Protein AF-A0A915UB95-F1 (afdb_monomer_lite)

Secondary structure (DSSP, 8-state):
-HHHHHHHHHHHHHHH--SHHHHHHHHHHHHHHHHHHHHHHHHTTSS-HHHHHHHHHHHHHHHHHHHHHHHHHHHTTSS-------HHHHHHHHHHHHHHHHHHH------SS-HHHHHHHHHTT-EEPPPS-HHHHHHHHHHGGG-TTPPPPP-EETTEE-SEEEEEEEEETTEEEEEEEEEEEEEEEETTEEEEEEEEEEEEEEETTTEEEEPSBSSHHHHHHHHHHHHHSTT-----EE-S--EEEE-TTS-EEEE--EE--SSPPP-----

Radius of gyration: 26.26 Å; chains: 1; bounding box: 62×47×71 Å

Structure (mmCIF, N/CA/C/O backbone):
data_AF-A0A915UB95-F1
#
_entry.id   AF-A0A915UB95-F1
#
loop_
_atom_site.group_PDB
_atom_site.id
_atom_site.type_symbol
_atom_site.label_atom_id
_atom_site.label_alt_id
_atom_site.label_comp_id
_atom_site.label_asym_id
_atom_site.label_entity_id
_atom_site.label_seq_id
_atom_site.pdbx_PDB_ins_code
_atom_site.Cartn_x
_atom_site.Cartn_y
_atom_site.Cartn_z
_atom_site.occupancy
_atom_site.B_iso_or_equiv
_atom_site.auth_seq_id
_atom_site.auth_comp_id
_atom_site.auth_asym_id
_atom_site.auth_atom_id
_atom_site.pdbx_PDB_model_num
ATOM 1 N N . MET A 1 1 ? 16.340 -9.183 -11.551 1.00 72.94 1 MET A N 1
ATOM 2 C CA . MET A 1 1 ? 15.542 -9.244 -12.802 1.00 72.94 1 MET A CA 1
ATOM 3 C C . MET A 1 1 ? 15.216 -7.874 -13.390 1.00 72.94 1 MET A C 1
ATOM 5 O O . MET A 1 1 ? 15.496 -7.683 -14.564 1.00 72.94 1 MET A O 1
ATOM 9 N N . ALA A 1 2 ? 14.703 -6.908 -12.611 1.00 81.19 2 ALA A N 1
ATOM 10 C CA . ALA A 1 2 ? 14.401 -5.559 -13.118 1.00 81.19 2 ALA A CA 1
ATOM 11 C C . ALA A 1 2 ? 15.599 -4.882 -13.822 1.00 81.19 2 ALA A C 1
ATOM 13 O O . ALA A 1 2 ? 15.440 -4.374 -14.925 1.00 81.19 2 ALA A O 1
ATOM 14 N N . VAL A 1 3 ? 16.803 -4.958 -13.238 1.00 88.00 3 VAL A N 1
ATOM 15 C CA . VAL A 1 3 ? 18.040 -4.408 -13.833 1.00 88.00 3 VAL A CA 1
ATOM 16 C C . VAL A 1 3 ? 18.338 -4.989 -15.216 1.00 88.00 3 VAL A C 1
ATOM 18 O O . VAL A 1 3 ? 18.614 -4.237 -16.140 1.00 88.00 3 VAL A O 1
ATOM 21 N N . ALA A 1 4 ? 18.250 -6.311 -15.377 1.00 85.81 4 ALA A N 1
ATOM 22 C CA . ALA A 1 4 ? 18.576 -6.965 -16.642 1.00 85.81 4 ALA A CA 1
ATOM 23 C C . ALA A 1 4 ? 17.571 -6.592 -17.743 1.00 85.81 4 ALA A C 1
ATOM 25 O O . ALA A 1 4 ? 17.971 -6.177 -18.825 1.00 85.81 4 ALA A O 1
ATOM 26 N N . PHE A 1 5 ? 16.267 -6.678 -17.456 1.00 84.31 5 PHE A N 1
ATOM 27 C CA . PHE A 1 5 ? 15.226 -6.408 -18.450 1.00 84.31 5 PHE A CA 1
ATOM 28 C C . PHE A 1 5 ? 15.126 -4.920 -18.811 1.00 84.31 5 PHE A C 1
ATOM 30 O O . PHE A 1 5 ? 15.266 -4.551 -19.977 1.00 84.31 5 PHE A O 1
ATOM 37 N N . TYR A 1 6 ? 14.922 -4.050 -17.816 1.00 84.88 6 TYR A N 1
ATOM 38 C CA . TYR A 1 6 ? 14.759 -2.615 -18.062 1.00 84.88 6 TYR A CA 1
ATOM 39 C C . TYR A 1 6 ? 16.075 -1.949 -18.468 1.00 84.88 6 TYR A C 1
ATOM 41 O O . TYR A 1 6 ? 16.055 -1.022 -19.274 1.00 84.88 6 TYR A O 1
ATOM 49 N N . GLY A 1 7 ? 17.214 -2.443 -17.973 1.00 87.88 7 GLY A N 1
ATOM 50 C CA . GLY A 1 7 ? 18.531 -1.984 -18.408 1.00 87.88 7 GLY A CA 1
ATOM 51 C C . GLY A 1 7 ? 18.808 -2.336 -19.867 1.00 87.88 7 GLY A C 1
ATOM 52 O O . GLY A 1 7 ? 19.274 -1.482 -20.617 1.00 87.88 7 GLY A O 1
ATOM 53 N N . PHE A 1 8 ? 18.458 -3.550 -20.310 1.00 87.25 8 PHE A N 1
ATOM 54 C CA . PHE A 1 8 ? 18.651 -3.951 -21.705 1.00 87.25 8 PHE A CA 1
ATOM 55 C C . PHE A 1 8 ? 17.695 -3.203 -22.641 1.00 87.25 8 PHE A C 1
ATOM 57 O O . PHE A 1 8 ? 18.102 -2.720 -23.695 1.00 87.25 8 PHE A O 1
ATOM 64 N N . LEU A 1 9 ? 16.440 -3.007 -22.224 1.00 84.81 9 LEU A N 1
ATOM 65 C CA . LEU A 1 9 ? 15.490 -2.165 -22.951 1.00 84.81 9 LEU A CA 1
ATOM 66 C C . LEU A 1 9 ? 15.988 -0.714 -23.058 1.00 84.81 9 LEU A C 1
ATOM 68 O O . LEU A 1 9 ? 15.945 -0.120 -24.136 1.00 84.81 9 LEU A O 1
ATOM 72 N N . GLY A 1 10 ? 16.514 -0.161 -21.962 1.00 85.38 10 GLY A N 1
ATOM 73 C CA . GLY A 1 10 ? 17.144 1.157 -21.939 1.00 85.38 10 GLY A CA 1
ATOM 74 C C . GLY A 1 10 ? 18.331 1.253 -22.894 1.00 85.38 10 GLY A C 1
ATOM 75 O O . GLY A 1 10 ? 18.407 2.202 -23.672 1.00 85.38 10 GLY A O 1
ATOM 76 N N . TYR A 1 11 ? 19.204 0.242 -22.913 1.00 87.00 11 TYR A N 1
ATOM 77 C CA . TYR A 1 11 ? 20.323 0.143 -23.853 1.00 87.00 11 TYR A CA 1
ATOM 78 C C . TYR A 1 11 ? 19.859 0.217 -25.316 1.00 87.00 11 TYR A C 1
ATOM 80 O O . TYR A 1 11 ? 20.391 1.021 -26.086 1.00 87.00 11 TYR A O 1
ATOM 88 N N . LEU A 1 12 ? 18.829 -0.549 -25.695 1.00 84.44 12 LEU A N 1
ATOM 89 C CA . LEU A 1 12 ? 18.287 -0.536 -27.060 1.00 84.44 12 LEU A CA 1
ATOM 90 C C . LEU A 1 12 ? 17.743 0.847 -27.447 1.00 84.44 12 LEU A C 1
ATOM 92 O O . LEU A 1 12 ? 18.039 1.360 -28.530 1.00 84.44 12 LEU A O 1
ATOM 96 N N . LEU A 1 13 ? 16.989 1.483 -26.547 1.00 81.25 13 LEU A N 1
ATOM 97 C CA . LEU A 1 13 ? 16.431 2.817 -26.774 1.00 81.25 13 LEU A CA 1
ATOM 98 C C . LEU A 1 13 ? 17.532 3.877 -26.909 1.00 81.25 13 LEU A C 1
ATOM 100 O O . LEU A 1 13 ? 17.503 4.677 -27.846 1.00 81.25 13 LEU A O 1
ATOM 104 N N . ILE A 1 14 ? 18.537 3.856 -26.029 1.00 82.62 14 ILE A N 1
ATOM 105 C CA . ILE A 1 14 ? 19.687 4.771 -26.068 1.00 82.62 14 ILE A CA 1
ATOM 106 C C . ILE A 1 14 ? 20.469 4.602 -27.375 1.00 82.62 14 ILE A C 1
ATOM 108 O O . ILE A 1 14 ? 20.853 5.599 -27.993 1.00 82.62 14 ILE A O 1
ATOM 112 N N . ARG A 1 15 ? 20.666 3.360 -27.835 1.00 80.38 15 ARG A N 1
ATOM 113 C CA . ARG A 1 15 ? 21.384 3.069 -29.082 1.00 80.38 15 ARG A CA 1
ATOM 114 C C . ARG A 1 15 ? 20.619 3.521 -30.327 1.00 80.38 15 ARG A C 1
ATOM 116 O O . ARG A 1 15 ? 21.241 3.949 -31.295 1.00 80.38 15 ARG A O 1
ATOM 123 N N . SER A 1 16 ? 19.286 3.516 -30.279 1.00 76.00 16 SER A N 1
ATOM 124 C CA . SER A 1 16 ? 18.431 4.051 -31.350 1.00 76.00 16 SER A CA 1
ATOM 125 C C . SER A 1 16 ? 18.395 5.589 -31.408 1.00 76.00 16 SER A C 1
ATOM 127 O O . SER A 1 16 ? 18.060 6.175 -32.440 1.00 76.00 16 SER A O 1
ATOM 129 N N . ALA A 1 17 ? 18.760 6.273 -30.319 1.00 76.94 17 ALA A N 1
ATOM 130 C CA . ALA A 1 17 ? 18.708 7.726 -30.240 1.00 76.94 17 ALA A CA 1
ATOM 131 C C . ALA A 1 17 ? 19.937 8.379 -30.898 1.00 76.94 17 ALA A C 1
ATOM 133 O O . ALA A 1 17 ? 21.088 8.119 -30.532 1.00 76.94 17 ALA A O 1
ATOM 134 N N . LYS A 1 18 ? 19.690 9.298 -31.842 1.00 73.19 18 LYS A N 1
ATOM 135 C CA . LYS A 1 18 ? 20.742 10.094 -32.502 1.00 73.19 18 LYS A CA 1
ATOM 136 C C . LYS A 1 18 ? 21.251 11.260 -31.645 1.00 73.19 18 LYS A C 1
ATOM 138 O O . LYS A 1 18 ? 22.418 11.614 -31.737 1.00 73.19 18 LYS A O 1
ATOM 143 N N . GLN A 1 19 ? 20.392 11.862 -30.818 1.00 75.38 19 GLN A N 1
ATOM 144 C CA . GLN A 1 19 ? 20.728 13.055 -30.030 1.00 75.38 19 GLN A CA 1
ATOM 145 C C . GLN A 1 19 ? 21.219 12.698 -28.623 1.00 75.38 19 GLN A C 1
ATOM 147 O O . GLN A 1 19 ? 20.563 11.940 -27.909 1.00 75.38 19 GLN A O 1
ATOM 152 N N . TRP A 1 20 ? 22.315 13.325 -28.181 1.00 71.69 20 TRP A N 1
ATOM 153 C CA . TRP A 1 20 ? 22.893 13.114 -26.846 1.00 71.69 20 TRP A CA 1
ATOM 154 C C . TRP A 1 20 ? 21.913 13.418 -25.704 1.00 71.69 20 TRP A C 1
ATOM 156 O O . TRP A 1 20 ? 21.787 12.627 -24.776 1.00 71.69 20 TRP A O 1
ATOM 166 N N . LYS A 1 21 ? 21.139 14.509 -25.804 1.00 69.75 21 LYS A N 1
ATOM 167 C CA . LYS A 1 21 ? 20.122 14.868 -24.796 1.00 69.75 21 LYS A CA 1
ATOM 168 C C . LYS A 1 21 ? 19.078 13.760 -24.601 1.00 69.75 21 LYS A C 1
ATOM 170 O O . LYS A 1 21 ? 18.708 13.454 -23.474 1.00 69.75 21 LYS A O 1
ATOM 175 N N . ILE A 1 22 ? 18.647 13.119 -25.690 1.00 72.44 22 ILE A N 1
ATOM 176 C CA . ILE A 1 22 ? 17.690 12.005 -25.638 1.00 72.44 22 ILE A CA 1
ATOM 177 C C . ILE A 1 22 ? 18.336 10.779 -24.981 1.00 72.44 22 ILE A C 1
ATOM 179 O O . ILE A 1 22 ? 17.694 10.129 -24.164 1.00 72.44 22 ILE A O 1
ATOM 183 N N . ARG A 1 23 ? 19.613 10.493 -25.269 1.00 74.12 23 ARG A N 1
ATOM 184 C CA . ARG A 1 23 ? 20.353 9.394 -24.623 1.00 74.12 23 ARG A CA 1
ATOM 185 C C . ARG A 1 23 ? 20.440 9.571 -23.110 1.00 74.12 23 ARG A C 1
ATOM 187 O O . ARG A 1 23 ? 20.142 8.636 -22.376 1.00 74.12 23 ARG A O 1
ATOM 194 N N . VAL A 1 24 ? 20.794 10.773 -22.658 1.00 76.81 24 VAL A N 1
ATOM 195 C CA . VAL A 1 24 ? 20.876 11.098 -21.227 1.00 76.81 24 VAL A CA 1
ATOM 196 C C . VAL A 1 24 ? 19.498 10.991 -20.567 1.00 76.81 24 VAL A C 1
ATOM 198 O O . VAL A 1 24 ? 19.370 10.343 -19.531 1.00 76.81 24 VAL A O 1
ATOM 201 N N . ASN A 1 25 ? 18.444 11.529 -21.190 1.00 74.81 25 ASN A N 1
ATOM 202 C CA . ASN A 1 25 ? 17.087 11.411 -20.649 1.00 74.81 25 ASN A CA 1
ATOM 203 C C . ASN A 1 25 ? 16.618 9.951 -20.558 1.00 74.81 25 ASN A C 1
ATOM 205 O O . ASN A 1 25 ? 16.040 9.565 -19.548 1.00 74.81 25 ASN A O 1
ATOM 209 N N . LEU A 1 26 ? 16.889 9.125 -21.573 1.00 76.00 26 LEU A N 1
ATOM 210 C CA . LEU A 1 26 ? 16.541 7.699 -21.573 1.00 76.00 26 LEU A CA 1
ATOM 211 C C . LEU A 1 26 ? 17.320 6.901 -20.517 1.00 76.00 26 LEU A C 1
ATOM 213 O O . LEU A 1 26 ? 16.768 5.975 -19.921 1.00 76.00 26 LEU A O 1
ATOM 217 N N . PHE A 1 27 ? 18.574 7.272 -20.250 1.00 82.25 27 PHE A N 1
ATOM 218 C CA . PHE A 1 27 ? 19.357 6.691 -19.161 1.00 82.25 27 PHE A CA 1
ATOM 219 C C . PHE A 1 27 ? 18.707 6.959 -17.800 1.00 82.25 27 PHE A C 1
ATOM 221 O O . PHE A 1 27 ? 18.443 6.025 -17.047 1.00 82.25 27 PHE A O 1
ATOM 228 N N . PHE A 1 28 ? 18.362 8.213 -17.494 1.00 81.38 28 PHE A N 1
ATOM 229 C CA . PHE A 1 28 ? 17.688 8.525 -16.230 1.00 81.38 28 PHE A CA 1
ATOM 230 C C . PHE A 1 28 ? 16.289 7.905 -16.148 1.00 81.38 28 PHE A C 1
ATOM 232 O O . PHE A 1 28 ? 15.923 7.364 -15.106 1.00 81.38 28 PHE A O 1
ATOM 239 N N . LEU A 1 29 ? 15.539 7.901 -17.255 1.00 81.81 29 LEU A N 1
ATOM 240 C CA . LEU A 1 29 ? 14.205 7.303 -17.334 1.00 81.81 29 LEU A CA 1
ATOM 241 C C . LEU A 1 29 ? 14.210 5.791 -17.065 1.00 81.81 29 LEU A C 1
ATOM 243 O O . LEU A 1 29 ? 13.202 5.256 -16.624 1.00 81.81 29 LEU A O 1
ATOM 247 N N . THR A 1 30 ? 15.323 5.099 -17.312 1.00 81.56 30 THR A N 1
ATOM 248 C CA . THR A 1 30 ? 15.457 3.655 -17.064 1.00 81.56 30 THR A CA 1
ATOM 249 C C . THR A 1 30 ? 16.088 3.365 -15.701 1.00 81.56 30 THR A C 1
ATOM 251 O O . THR A 1 30 ? 15.581 2.518 -14.967 1.00 81.56 30 THR A O 1
ATOM 254 N N . CYS A 1 31 ? 17.121 4.107 -15.296 1.00 85.69 31 CYS A N 1
ATOM 255 C CA . CYS A 1 31 ? 17.794 3.918 -14.007 1.00 85.69 31 CYS A CA 1
ATOM 256 C C . CYS A 1 31 ? 16.919 4.281 -12.797 1.00 85.69 31 CYS A C 1
ATOM 258 O O . CYS A 1 31 ? 16.918 3.548 -11.808 1.00 85.69 31 CYS A O 1
ATOM 260 N N . ILE A 1 32 ? 16.159 5.381 -12.861 1.00 84.12 32 ILE A N 1
ATOM 261 C CA . ILE A 1 32 ? 15.349 5.854 -11.726 1.00 84.12 32 ILE A CA 1
ATOM 262 C C . ILE A 1 32 ? 14.276 4.819 -11.330 1.00 84.12 32 ILE A C 1
ATOM 264 O O . ILE A 1 32 ? 14.238 4.440 -10.156 1.00 84.12 32 ILE A O 1
ATOM 268 N N . PRO A 1 33 ? 13.454 4.276 -12.254 1.00 82.81 33 PRO A N 1
ATOM 269 C CA . PRO A 1 33 ? 12.494 3.226 -11.917 1.00 82.81 33 PRO A CA 1
ATOM 270 C C . PRO A 1 33 ? 13.146 1.945 -11.396 1.00 82.81 33 PRO A C 1
ATOM 272 O O . PRO A 1 33 ? 12.624 1.345 -10.464 1.00 82.81 33 PRO A O 1
ATOM 275 N N . ILE A 1 34 ? 14.293 1.528 -11.949 1.00 88.50 34 ILE A N 1
ATOM 276 C CA . ILE A 1 34 ? 15.020 0.339 -11.475 1.00 88.50 34 ILE A CA 1
ATOM 277 C C . ILE A 1 34 ? 15.411 0.502 -10.000 1.00 88.50 34 ILE A C 1
ATOM 279 O O . ILE A 1 34 ? 15.177 -0.412 -9.206 1.00 88.50 34 ILE A O 1
ATOM 283 N N . LEU A 1 35 ? 15.946 1.672 -9.634 1.00 87.44 35 LEU A N 1
ATOM 284 C CA . LEU A 1 35 ? 16.306 2.001 -8.254 1.00 87.44 35 LEU A CA 1
ATOM 285 C C . LEU A 1 35 ? 15.079 2.042 -7.337 1.00 87.44 35 LEU A C 1
ATOM 287 O O . LEU A 1 35 ? 15.098 1.452 -6.257 1.00 87.44 35 LEU A O 1
ATOM 291 N N . LEU A 1 36 ? 13.999 2.689 -7.782 1.00 85.75 36 LEU A N 1
ATOM 292 C CA . LEU A 1 36 ? 12.735 2.773 -7.044 1.00 85.75 36 LEU A CA 1
ATOM 293 C C . LEU A 1 36 ? 12.110 1.391 -6.808 1.00 85.75 36 LEU A C 1
ATOM 295 O O . LEU A 1 36 ? 11.607 1.133 -5.717 1.00 85.75 36 LEU A O 1
ATOM 299 N N . ILE A 1 37 ? 12.174 0.483 -7.787 1.00 86.50 37 ILE A N 1
ATOM 300 C CA . ILE A 1 37 ? 11.649 -0.884 -7.661 1.00 86.50 37 ILE A CA 1
ATOM 301 C C . ILE A 1 37 ? 12.405 -1.661 -6.578 1.00 86.50 37 ILE A C 1
ATOM 303 O O . ILE A 1 37 ? 11.769 -2.350 -5.781 1.00 86.50 37 ILE A O 1
ATOM 307 N N . GLY A 1 38 ? 13.738 -1.573 -6.515 1.00 81.56 38 GLY A N 1
ATOM 308 C CA . GLY A 1 38 ? 14.483 -2.256 -5.453 1.00 81.56 38 GLY A CA 1
ATOM 309 C C . GLY A 1 38 ? 14.338 -1.578 -4.091 1.00 81.56 38 GLY A C 1
ATOM 310 O O . GLY A 1 38 ? 14.175 -2.276 -3.094 1.00 81.56 38 GLY A O 1
ATOM 311 N N . LEU A 1 39 ? 14.279 -0.242 -4.032 1.00 81.94 39 LEU A N 1
ATOM 312 C CA . LEU A 1 39 ? 13.984 0.483 -2.788 1.00 81.94 39 LEU A CA 1
ATOM 313 C C . LEU A 1 39 ? 12.590 0.143 -2.247 1.00 81.94 39 LEU A C 1
ATOM 315 O O . LEU A 1 39 ? 12.437 -0.068 -1.048 1.00 81.94 39 LEU A O 1
ATOM 319 N N . SER A 1 40 ? 11.589 -0.009 -3.119 1.00 77.62 40 SER A N 1
ATOM 320 C CA . SER A 1 40 ? 10.245 -0.452 -2.734 1.00 77.62 40 SER A CA 1
ATOM 321 C C . SER A 1 40 ? 10.266 -1.801 -2.001 1.00 77.62 40 SER A C 1
ATOM 323 O O . SER A 1 40 ? 9.514 -1.984 -1.047 1.00 77.62 40 SER A O 1
ATOM 325 N N . ARG A 1 41 ? 11.165 -2.727 -2.367 1.00 74.75 41 ARG A N 1
ATOM 326 C CA . ARG A 1 41 ? 11.303 -4.033 -1.690 1.00 74.75 41 ARG A CA 1
ATOM 327 C C . ARG A 1 41 ? 11.866 -3.919 -0.274 1.00 74.75 41 ARG A C 1
ATOM 329 O O . ARG A 1 41 ? 11.448 -4.683 0.591 1.00 74.75 41 ARG A O 1
ATOM 336 N N . ILE A 1 42 ? 12.761 -2.959 -0.046 1.00 75.25 42 ILE A N 1
ATOM 337 C CA . ILE A 1 42 ? 13.317 -2.655 1.281 1.00 75.25 42 ILE A CA 1
ATOM 338 C C . ILE A 1 42 ? 12.244 -1.996 2.147 1.00 75.25 42 ILE A C 1
ATOM 340 O O . ILE A 1 42 ? 12.055 -2.384 3.294 1.00 75.25 42 ILE A O 1
ATOM 344 N N . VAL A 1 43 ? 11.490 -1.050 1.578 1.00 68.38 43 VAL A N 1
ATOM 345 C CA . VAL A 1 43 ? 10.392 -0.358 2.273 1.00 68.38 43 VAL A CA 1
ATOM 346 C C . VAL A 1 43 ? 9.272 -1.325 2.668 1.00 68.38 43 VAL A C 1
ATOM 348 O O . VAL A 1 43 ? 8.694 -1.191 3.740 1.00 68.38 43 VAL A O 1
ATOM 351 N N . LEU A 1 44 ? 8.990 -2.335 1.841 1.00 70.31 44 LEU A N 1
ATOM 352 C CA . LEU A 1 44 ? 8.046 -3.409 2.172 1.00 70.31 44 LEU A CA 1
ATOM 353 C C . LEU A 1 44 ? 8.586 -4.384 3.237 1.00 70.31 44 LEU A C 1
ATOM 355 O O . LEU A 1 44 ? 7.840 -5.248 3.693 1.00 70.31 44 LEU A O 1
ATOM 359 N N . GLY A 1 45 ? 9.867 -4.276 3.612 1.00 59.00 45 GLY A N 1
ATOM 360 C CA . GLY A 1 45 ? 10.530 -5.102 4.624 1.00 59.00 45 GLY A CA 1
ATOM 361 C C . GLY A 1 45 ? 10.585 -6.596 4.290 1.00 59.00 45 GLY A C 1
ATOM 362 O O . GLY A 1 45 ? 10.799 -7.414 5.178 1.00 59.00 45 GLY A O 1
ATOM 363 N N . VAL A 1 46 ? 10.376 -6.959 3.018 1.00 63.03 46 VAL A N 1
ATOM 364 C CA . VAL A 1 46 ? 10.418 -8.353 2.537 1.00 63.03 46 VAL A CA 1
ATOM 365 C C . VAL A 1 46 ? 11.837 -8.827 2.216 1.00 63.03 46 VAL A C 1
ATOM 367 O O . VAL A 1 46 ? 12.071 -10.028 2.132 1.00 63.03 46 VAL A O 1
ATOM 370 N N . HIS A 1 47 ? 12.773 -7.897 2.019 1.00 72.62 47 HIS A N 1
ATOM 371 C CA . HIS A 1 47 ? 14.156 -8.180 1.650 1.00 72.62 47 HIS A CA 1
ATOM 372 C C . HIS A 1 47 ? 15.115 -7.270 2.408 1.00 72.62 47 HIS A C 1
ATOM 374 O O . HIS A 1 47 ? 14.860 -6.070 2.552 1.00 72.62 47 HIS A O 1
ATOM 380 N N . TYR A 1 48 ? 16.238 -7.833 2.853 1.00 83.75 48 TYR A N 1
ATOM 381 C CA . TYR A 1 48 ? 17.313 -7.055 3.451 1.00 83.75 48 TYR A CA 1
ATOM 382 C C . TYR A 1 48 ? 18.020 -6.218 2.384 1.00 83.75 48 TYR A C 1
ATOM 384 O O . TYR A 1 48 ? 17.995 -6.530 1.190 1.00 83.75 48 TYR A O 1
ATOM 392 N N . LEU A 1 49 ? 18.704 -5.156 2.819 1.00 79.69 49 LEU A N 1
ATOM 393 C CA . LEU A 1 49 ? 19.513 -4.320 1.929 1.00 79.69 49 LEU A CA 1
ATOM 394 C C . LEU A 1 49 ? 20.510 -5.178 1.126 1.00 79.69 49 LEU A C 1
ATOM 396 O O . LEU A 1 49 ? 20.630 -5.000 -0.084 1.00 79.69 49 LEU A O 1
ATOM 400 N N . SER A 1 50 ? 21.151 -6.159 1.771 1.00 81.81 50 SER A N 1
ATOM 401 C CA . SER A 1 50 ? 22.071 -7.112 1.134 1.00 81.81 50 SER A CA 1
ATOM 402 C C . SER A 1 50 ? 21.437 -7.897 -0.019 1.00 81.81 50 SER A C 1
ATOM 404 O O . SER A 1 50 ? 22.081 -8.088 -1.048 1.00 81.81 50 SER A O 1
ATOM 406 N N . ASP A 1 51 ? 20.172 -8.304 0.109 1.00 84.69 51 ASP A N 1
ATOM 407 C CA . ASP A 1 51 ? 19.471 -9.095 -0.911 1.00 84.69 51 ASP A CA 1
ATOM 408 C C . ASP A 1 51 ? 19.204 -8.262 -2.168 1.00 84.69 51 ASP A C 1
ATOM 410 O O . ASP A 1 51 ? 19.350 -8.733 -3.300 1.00 84.69 51 ASP A O 1
ATOM 414 N N . VAL A 1 52 ? 18.852 -6.988 -1.976 1.00 86.00 52 VAL A N 1
ATOM 415 C CA . VAL A 1 52 ? 18.620 -6.043 -3.073 1.00 86.00 52 VAL A CA 1
ATOM 416 C C . VAL A 1 52 ? 19.925 -5.715 -3.795 1.00 86.00 52 VAL A C 1
ATOM 418 O O . VAL A 1 52 ? 19.953 -5.723 -5.027 1.00 86.00 52 VAL A O 1
ATOM 421 N N . TRP A 1 53 ? 21.017 -5.509 -3.055 1.00 86.38 53 TRP A N 1
ATOM 422 C CA . TRP A 1 53 ? 22.348 -5.303 -3.632 1.00 86.38 53 TRP A CA 1
ATOM 423 C C . TRP A 1 53 ? 22.815 -6.507 -4.455 1.00 86.38 53 TRP A C 1
ATOM 425 O O . TRP A 1 53 ? 23.214 -6.335 -5.608 1.00 86.38 53 TRP A O 1
ATOM 435 N N . SER A 1 54 ? 22.686 -7.729 -3.934 1.00 88.88 54 SER A N 1
ATOM 436 C CA . SER A 1 54 ? 23.002 -8.947 -4.693 1.00 88.88 54 SER A CA 1
ATOM 437 C C . SER A 1 54 ? 22.123 -9.085 -5.941 1.00 88.88 54 SER A C 1
ATOM 439 O O . SER A 1 54 ? 22.615 -9.420 -7.020 1.00 88.88 54 SER A O 1
ATOM 441 N N . GLY A 1 55 ? 20.835 -8.745 -5.843 1.00 89.44 55 GLY A N 1
ATOM 442 C CA . GLY A 1 55 ? 19.924 -8.714 -6.988 1.00 89.44 55 GLY A CA 1
ATOM 443 C C . GLY A 1 55 ? 20.327 -7.701 -8.067 1.00 89.44 55 GLY A C 1
ATOM 444 O O . GLY A 1 55 ? 20.168 -7.979 -9.263 1.00 89.44 55 GLY A O 1
ATOM 445 N N . TYR A 1 56 ? 20.869 -6.547 -7.672 1.00 91.50 56 TYR A N 1
ATOM 446 C CA . TYR A 1 56 ? 21.416 -5.558 -8.598 1.00 91.50 56 TYR A CA 1
ATOM 447 C C . TYR A 1 56 ? 22.714 -6.025 -9.250 1.00 91.50 56 TYR A C 1
ATOM 449 O O . TYR A 1 56 ? 22.856 -5.871 -10.463 1.00 91.50 56 TYR A O 1
ATOM 457 N N . LEU A 1 57 ? 23.615 -6.656 -8.498 1.00 92.56 57 LEU A N 1
ATOM 458 C CA . LEU A 1 57 ? 24.872 -7.197 -9.022 1.00 92.56 57 LEU A CA 1
ATOM 459 C C . LEU A 1 57 ? 24.624 -8.305 -10.049 1.00 92.56 57 LEU A C 1
ATOM 461 O O . LEU A 1 57 ? 25.093 -8.213 -11.182 1.00 92.56 57 LEU A O 1
ATOM 465 N N . VAL A 1 58 ? 23.807 -9.303 -9.702 1.00 93.38 58 VAL A N 1
ATOM 466 C CA . VAL A 1 58 ? 23.438 -10.396 -10.618 1.00 93.38 58 VAL A CA 1
ATOM 467 C C . VAL A 1 58 ? 22.680 -9.856 -11.833 1.00 93.38 58 VAL A C 1
ATOM 469 O O . VAL A 1 58 ? 22.910 -10.286 -12.961 1.00 93.38 58 VAL A O 1
ATOM 472 N N . GLY A 1 59 ? 21.794 -8.879 -11.632 1.00 91.50 59 GLY A N 1
ATOM 473 C CA . GLY A 1 59 ? 21.095 -8.217 -12.730 1.00 91.50 59 GLY A CA 1
ATOM 474 C C . GLY A 1 59 ? 22.032 -7.459 -13.675 1.00 91.50 59 GLY A C 1
ATOM 475 O O . GLY A 1 59 ? 21.842 -7.517 -14.887 1.00 91.50 59 GLY A O 1
ATOM 476 N N . THR A 1 60 ? 23.049 -6.789 -13.132 1.00 91.38 60 THR A N 1
ATOM 477 C CA . THR A 1 60 ? 24.068 -6.062 -13.904 1.00 91.38 60 THR A CA 1
ATOM 478 C C . THR A 1 60 ? 24.969 -7.028 -14.664 1.00 91.38 60 THR A C 1
ATOM 480 O O . THR A 1 60 ? 2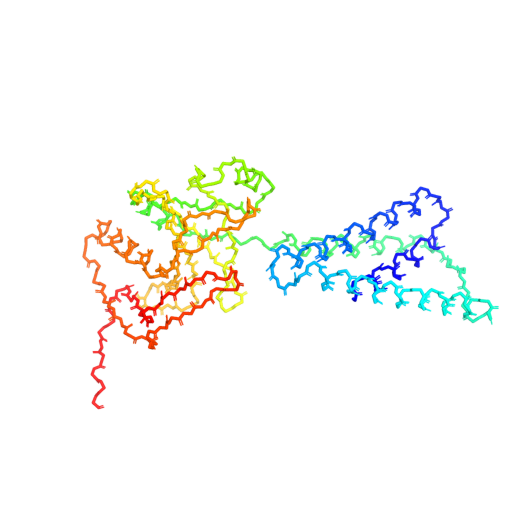5.261 -6.794 -15.831 1.00 91.38 60 THR A O 1
ATOM 483 N N . LEU A 1 61 ? 25.339 -8.156 -14.054 1.00 94.75 61 LEU A N 1
ATOM 484 C CA . LEU A 1 61 ? 26.086 -9.220 -14.721 1.00 94.75 61 LEU A CA 1
ATOM 485 C C . LEU A 1 61 ? 25.341 -9.721 -15.968 1.00 94.75 61 LEU A C 1
ATOM 487 O O . LEU A 1 61 ? 25.903 -9.747 -17.061 1.00 94.75 61 LEU A O 1
ATOM 491 N N . TRP A 1 62 ? 24.054 -10.049 -15.827 1.00 92.00 62 TRP A N 1
ATOM 492 C CA . TRP A 1 62 ? 23.221 -10.470 -16.958 1.00 92.00 62 TRP A CA 1
ATOM 493 C C . TRP A 1 62 ? 23.041 -9.376 -18.011 1.00 92.00 62 TRP A C 1
ATOM 495 O O . TRP A 1 62 ? 23.015 -9.675 -19.205 1.00 92.00 62 TRP A O 1
ATOM 505 N N . LEU A 1 63 ? 22.947 -8.114 -17.589 1.00 90.25 63 LEU A N 1
ATOM 506 C CA . LEU A 1 63 ? 22.888 -6.977 -18.501 1.00 90.25 63 LEU A CA 1
ATOM 507 C C . LEU A 1 63 ? 24.164 -6.866 -19.346 1.00 90.25 63 LEU A C 1
ATOM 509 O O . LEU A 1 63 ? 24.067 -6.704 -20.560 1.00 90.25 63 LEU A O 1
ATOM 513 N N . ILE A 1 64 ? 25.340 -6.997 -18.727 1.00 91.06 64 ILE A N 1
ATOM 514 C CA . ILE A 1 64 ? 26.631 -6.981 -19.428 1.00 91.06 64 ILE A CA 1
ATOM 515 C C . ILE A 1 64 ? 26.680 -8.116 -20.451 1.00 91.06 64 ILE A C 1
ATOM 517 O O . ILE A 1 64 ? 26.971 -7.861 -21.615 1.00 91.06 64 ILE A O 1
ATOM 521 N N . ILE A 1 65 ? 26.308 -9.339 -20.056 1.00 92.12 65 ILE A N 1
ATOM 522 C CA . ILE A 1 65 ? 26.251 -10.494 -20.967 1.00 92.12 65 ILE A CA 1
ATOM 523 C C . ILE A 1 65 ? 25.328 -10.204 -22.161 1.00 92.12 65 ILE A C 1
ATOM 525 O O . ILE A 1 65 ? 25.706 -10.448 -23.307 1.00 92.12 65 ILE A O 1
ATOM 529 N N . GLY A 1 66 ? 24.138 -9.648 -21.914 1.00 88.94 66 GLY A N 1
ATOM 530 C CA . GLY A 1 66 ? 23.180 -9.297 -22.964 1.00 88.94 66 GLY A CA 1
ATOM 531 C C . GLY A 1 66 ? 23.706 -8.231 -23.929 1.00 88.94 66 GLY A C 1
ATOM 532 O O . GLY A 1 66 ? 23.565 -8.376 -25.145 1.00 88.94 66 GLY A O 1
ATOM 533 N N . ILE A 1 67 ? 24.356 -7.187 -23.409 1.00 88.88 67 ILE A N 1
ATOM 534 C CA . ILE A 1 67 ? 24.980 -6.134 -24.223 1.00 88.88 67 ILE A CA 1
ATOM 535 C C . ILE A 1 67 ? 26.133 -6.712 -25.050 1.00 88.88 67 ILE A C 1
ATOM 537 O O . ILE A 1 67 ? 26.165 -6.508 -26.261 1.00 88.88 67 ILE A O 1
ATOM 541 N N . SER A 1 68 ? 27.033 -7.486 -24.440 1.00 89.00 68 SER A N 1
ATOM 542 C CA . SER A 1 68 ? 28.158 -8.116 -25.140 1.00 89.00 68 SER A CA 1
ATOM 543 C C . SER A 1 68 ? 27.692 -9.057 -26.250 1.00 89.00 68 SER A C 1
ATOM 545 O O . SER A 1 68 ? 28.237 -9.025 -27.352 1.00 89.00 68 SER A O 1
ATOM 547 N N . LEU A 1 69 ? 26.648 -9.855 -26.005 1.00 88.69 69 LEU A N 1
ATOM 548 C CA . LEU A 1 69 ? 26.060 -10.720 -27.026 1.00 88.69 69 LEU A CA 1
ATOM 549 C C . LEU A 1 69 ? 25.430 -9.904 -28.164 1.00 88.69 69 LEU A C 1
ATOM 551 O O . LEU A 1 69 ? 25.630 -10.226 -29.335 1.00 88.69 69 LEU A O 1
ATOM 555 N N . SER A 1 70 ? 24.706 -8.832 -27.833 1.00 85.31 70 SER A N 1
ATOM 556 C CA . SER A 1 70 ? 24.118 -7.912 -28.813 1.00 85.31 70 SER A CA 1
ATOM 557 C C . SER A 1 70 ? 25.192 -7.277 -29.702 1.00 85.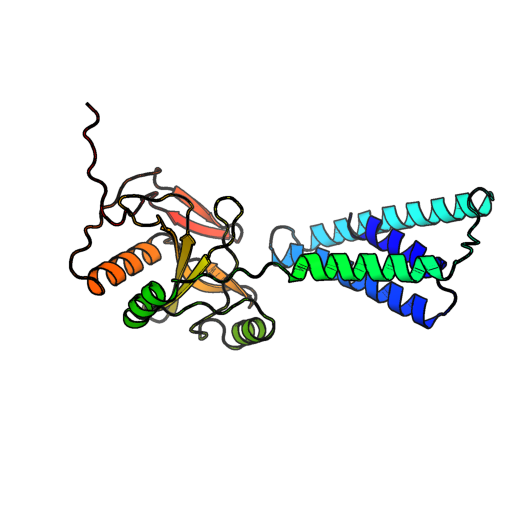31 70 SER A C 1
ATOM 559 O O . SER A 1 70 ? 25.062 -7.257 -30.928 1.00 85.31 70 SER A O 1
ATOM 561 N N . GLU A 1 71 ? 26.284 -6.790 -29.114 1.00 84.75 71 GLU A N 1
ATOM 562 C CA . GLU A 1 71 ? 27.394 -6.195 -29.863 1.00 84.75 71 GLU A CA 1
ATOM 563 C C . GLU A 1 71 ? 28.139 -7.226 -30.709 1.00 84.75 71 GLU A C 1
ATOM 565 O O . GLU A 1 71 ? 28.454 -6.951 -31.865 1.00 84.75 71 GLU A O 1
ATOM 570 N N . TRP A 1 72 ? 28.332 -8.442 -30.202 1.00 87.31 72 TRP A N 1
ATOM 571 C CA . TRP A 1 72 ? 28.926 -9.536 -30.966 1.00 87.31 72 TRP A CA 1
ATOM 572 C C . TRP A 1 72 ? 28.073 -9.948 -32.177 1.00 87.31 72 TRP A C 1
ATOM 574 O O . TRP A 1 72 ? 28.597 -10.119 -33.279 1.00 87.31 72 TRP A O 1
ATOM 584 N N . LEU A 1 73 ? 26.750 -10.053 -32.013 1.00 84.75 73 LEU A N 1
ATOM 585 C CA . LEU A 1 73 ? 25.819 -10.341 -33.114 1.00 84.75 73 LEU A CA 1
ATOM 586 C C . LEU A 1 73 ? 25.817 -9.227 -34.171 1.00 84.75 73 LEU A C 1
ATOM 588 O O . LEU A 1 73 ? 25.714 -9.501 -35.368 1.00 84.75 73 LEU A O 1
ATOM 592 N N . THR A 1 74 ? 25.979 -7.983 -33.724 1.00 81.31 74 THR A N 1
ATOM 593 C CA . THR A 1 74 ? 26.122 -6.808 -34.590 1.00 81.31 74 THR A CA 1
ATOM 594 C C . THR A 1 74 ? 27.426 -6.845 -35.376 1.00 81.31 74 THR A C 1
ATOM 596 O O . THR A 1 74 ? 27.420 -6.661 -36.588 1.00 81.31 74 THR A O 1
ATOM 599 N N . ALA A 1 75 ? 28.542 -7.133 -34.703 1.00 81.12 75 ALA A N 1
ATOM 600 C CA . ALA A 1 75 ? 29.860 -7.229 -35.323 1.00 81.12 75 ALA A CA 1
ATOM 601 C C . ALA A 1 75 ? 29.927 -8.352 -36.371 1.00 81.12 75 ALA A C 1
ATOM 603 O O . ALA A 1 75 ? 30.649 -8.239 -37.356 1.00 81.12 75 ALA A O 1
ATOM 604 N N . ARG A 1 76 ? 29.132 -9.416 -36.197 1.00 83.69 76 ARG A N 1
ATOM 605 C CA . ARG A 1 76 ? 28.969 -10.503 -37.176 1.00 83.69 76 ARG A CA 1
ATOM 606 C C . ARG A 1 76 ? 27.997 -10.190 -38.319 1.00 83.69 76 ARG A C 1
ATOM 608 O O . ARG A 1 76 ? 27.689 -11.089 -39.096 1.00 83.69 76 ARG A O 1
ATOM 615 N N . GLY A 1 77 ? 27.473 -8.966 -38.402 1.00 77.06 77 GLY A N 1
ATOM 616 C CA . GLY A 1 77 ? 26.546 -8.546 -39.456 1.00 77.06 77 GLY A CA 1
ATOM 617 C C . GLY A 1 77 ? 25.179 -9.236 -39.413 1.00 77.06 77 GLY A C 1
ATOM 618 O O . GLY A 1 77 ? 24.438 -9.173 -40.387 1.00 77.06 77 GLY A O 1
ATOM 619 N N . ARG A 1 78 ? 24.825 -9.913 -38.309 1.00 73.62 78 ARG A N 1
ATOM 620 C CA . ARG A 1 78 ? 23.518 -10.584 -38.159 1.00 73.62 78 ARG A CA 1
ATOM 621 C C . ARG A 1 78 ? 22.411 -9.649 -37.678 1.00 73.62 78 ARG A C 1
ATOM 623 O O . ARG A 1 78 ? 21.239 -9.997 -37.779 1.00 73.62 78 ARG A O 1
ATOM 630 N N . LEU A 1 79 ? 22.781 -8.492 -37.134 1.00 69.00 79 LEU A N 1
ATOM 631 C CA . LEU A 1 79 ? 21.863 -7.454 -36.676 1.00 69.00 79 LEU A CA 1
ATOM 632 C C . LEU A 1 79 ? 22.202 -6.146 -37.380 1.00 69.00 79 LEU A C 1
ATOM 634 O O . LEU A 1 79 ? 23.246 -5.549 -37.112 1.00 69.00 79 LEU A O 1
ATOM 638 N N . ASP A 1 80 ? 21.308 -5.711 -38.264 1.00 64.88 80 ASP A N 1
ATOM 639 C CA . ASP A 1 80 ? 21.398 -4.406 -38.903 1.00 64.88 80 ASP A CA 1
ATOM 640 C C . ASP A 1 80 ? 20.612 -3.375 -38.079 1.00 64.88 80 ASP A C 1
ATOM 642 O O . ASP A 1 80 ? 19.418 -3.530 -37.812 1.00 64.88 80 ASP A O 1
ATOM 646 N N . TRP A 1 81 ? 21.300 -2.327 -37.626 1.00 62.88 81 TRP A N 1
ATOM 647 C CA . TRP A 1 81 ? 20.740 -1.307 -36.729 1.00 62.88 81 TRP A CA 1
ATOM 648 C C . TRP A 1 81 ? 20.140 -0.117 -37.476 1.00 62.88 81 TRP A C 1
ATOM 650 O O . TRP A 1 81 ? 19.760 0.880 -36.854 1.00 62.88 81 TRP A O 1
ATOM 660 N N . GLN A 1 82 ? 20.020 -0.202 -38.804 1.00 58.44 82 GLN A N 1
ATOM 661 C CA . GLN A 1 82 ? 19.305 0.785 -39.606 1.00 58.44 82 GLN A CA 1
ATOM 662 C C . GLN A 1 82 ? 17.786 0.656 -39.429 1.00 58.44 82 GLN A C 1
ATOM 664 O O . GLN A 1 82 ? 17.050 0.211 -40.307 1.00 58.44 82 GLN A O 1
ATOM 669 N N . TYR A 1 83 ? 17.286 1.109 -38.281 1.00 56.31 83 TYR A N 1
ATOM 670 C CA . TYR A 1 83 ? 15.854 1.287 -38.070 1.00 56.31 83 TYR A CA 1
ATOM 671 C C . TYR A 1 83 ? 15.369 2.485 -38.898 1.00 56.31 83 TYR A C 1
ATOM 673 O O . TYR A 1 83 ? 15.502 3.645 -38.501 1.00 56.31 83 TYR A O 1
ATOM 681 N N . ARG A 1 84 ? 14.823 2.204 -40.086 1.00 49.84 84 ARG A N 1
ATOM 682 C CA . ARG A 1 84 ? 14.172 3.195 -40.949 1.00 49.84 84 ARG A CA 1
ATOM 683 C C . ARG A 1 84 ? 12.884 3.640 -40.246 1.00 49.84 84 ARG A C 1
ATOM 685 O O . ARG A 1 84 ? 11.860 2.968 -40.289 1.00 49.84 84 ARG A O 1
ATOM 692 N N . THR A 1 85 ? 12.970 4.724 -39.479 1.00 53.91 85 THR A N 1
ATOM 693 C CA . THR A 1 85 ? 11.834 5.246 -38.710 1.00 53.91 85 THR A CA 1
ATOM 694 C C . THR A 1 85 ? 10.820 5.872 -39.658 1.00 53.91 85 THR A C 1
ATOM 696 O O . THR A 1 85 ? 11.003 7.010 -40.089 1.00 53.91 85 THR A O 1
ATOM 699 N N . GLU A 1 86 ? 9.747 5.151 -39.967 1.00 60.38 86 GLU A N 1
ATOM 700 C CA . GLU A 1 86 ? 8.601 5.743 -40.649 1.00 60.38 86 GLU A CA 1
ATOM 701 C C . GLU A 1 86 ? 7.811 6.655 -39.692 1.00 60.38 86 GLU A C 1
ATOM 703 O O . GLU A 1 86 ? 7.553 6.276 -38.541 1.00 60.38 86 GLU A O 1
ATOM 708 N N . PRO A 1 87 ? 7.409 7.862 -40.133 1.00 60.66 87 PRO A N 1
ATOM 709 C CA . PRO A 1 87 ? 6.753 8.854 -39.280 1.00 60.66 87 PRO A CA 1
ATOM 710 C C . PRO A 1 87 ? 5.442 8.357 -38.640 1.00 60.66 87 PRO A C 1
ATOM 712 O O . PRO A 1 87 ? 5.129 8.765 -37.521 1.00 60.66 87 PRO A O 1
ATOM 715 N N . GLY A 1 88 ? 4.724 7.414 -39.265 1.00 64.50 88 GLY A N 1
ATOM 716 C CA . GLY A 1 88 ? 3.479 6.839 -38.729 1.00 64.50 88 GLY A CA 1
ATOM 717 C C . GLY A 1 88 ? 3.656 5.979 -37.468 1.00 64.50 88 GLY A C 1
ATOM 718 O O . GLY A 1 88 ? 2.769 5.913 -36.619 1.00 64.50 88 GLY A O 1
ATOM 719 N N . ARG A 1 89 ? 4.831 5.370 -37.271 1.00 62.69 89 ARG A N 1
ATOM 720 C CA . ARG A 1 89 ? 5.072 4.436 -36.156 1.00 62.69 89 ARG A CA 1
ATOM 721 C C . ARG A 1 89 ? 5.326 5.147 -34.819 1.00 62.69 89 ARG A C 1
ATOM 723 O O . ARG A 1 89 ? 5.096 4.567 -33.760 1.00 62.69 89 ARG A O 1
ATOM 730 N N . ARG A 1 90 ? 5.739 6.423 -34.858 1.00 61.59 90 ARG A N 1
ATOM 731 C CA . ARG A 1 90 ? 5.916 7.277 -33.663 1.00 61.59 90 ARG A CA 1
ATOM 732 C C . ARG A 1 90 ? 4.571 7.625 -33.024 1.00 61.59 90 ARG A C 1
ATOM 734 O O . ARG A 1 90 ? 4.459 7.593 -31.804 1.00 61.59 90 ARG A O 1
ATOM 741 N N . TRP A 1 91 ? 3.555 7.878 -33.848 1.00 65.75 91 TRP A N 1
ATOM 742 C CA . TRP A 1 91 ? 2.187 8.134 -33.396 1.00 65.75 91 TRP A CA 1
ATOM 743 C C . TRP A 1 91 ? 1.512 6.882 -32.837 1.00 65.75 91 TRP A C 1
ATOM 745 O O . TRP A 1 91 ? 0.823 6.976 -31.829 1.00 65.75 91 TRP A O 1
ATOM 755 N N . LEU A 1 92 ? 1.790 5.703 -33.404 1.00 67.25 92 LEU A N 1
ATOM 756 C CA . LEU A 1 92 ? 1.329 4.426 -32.846 1.00 67.25 92 LEU A CA 1
ATOM 757 C C . LEU A 1 92 ? 1.936 4.144 -31.463 1.00 67.25 92 LEU A C 1
ATOM 759 O O . LEU A 1 92 ? 1.212 3.758 -30.552 1.00 67.25 92 LEU A O 1
ATOM 763 N N . ALA A 1 93 ? 3.239 4.380 -31.278 1.00 61.53 93 ALA A N 1
ATOM 764 C CA . ALA A 1 93 ? 3.900 4.192 -29.984 1.00 61.53 93 ALA A CA 1
ATOM 765 C C . ALA A 1 93 ? 3.413 5.192 -28.917 1.00 61.53 93 ALA A C 1
ATOM 767 O O . ALA A 1 93 ? 3.171 4.805 -27.774 1.00 61.53 93 ALA A O 1
ATOM 768 N N . LEU A 1 94 ? 3.222 6.463 -29.293 1.00 67.94 94 LEU A N 1
ATOM 769 C CA . LEU A 1 94 ? 2.630 7.485 -28.421 1.00 67.94 94 LEU A CA 1
ATOM 770 C C . LEU A 1 94 ? 1.170 7.161 -28.074 1.00 67.94 94 LEU A C 1
ATOM 772 O O . LEU A 1 94 ? 0.793 7.244 -26.909 1.00 67.94 94 LEU A O 1
ATOM 776 N N . GLY A 1 95 ? 0.374 6.730 -29.054 1.00 68.56 95 GLY A N 1
ATOM 777 C CA . GLY A 1 95 ? -1.016 6.319 -28.857 1.00 68.56 95 GLY A CA 1
ATOM 778 C C . GLY A 1 95 ? -1.151 5.120 -27.917 1.00 68.56 95 GLY A C 1
ATOM 779 O O . GLY A 1 95 ? -1.970 5.155 -27.004 1.00 68.56 95 GLY A O 1
ATOM 780 N N . LEU A 1 96 ? -0.297 4.101 -28.068 1.00 71.38 96 LEU A N 1
ATOM 781 C CA . LEU A 1 96 ? -0.233 2.949 -27.158 1.00 71.38 96 LEU A CA 1
ATOM 782 C C . LEU A 1 96 ? 0.148 3.354 -25.727 1.00 71.38 96 LEU A C 1
ATOM 784 O O . LEU A 1 96 ? -0.460 2.867 -24.775 1.00 71.38 96 LEU A O 1
ATOM 788 N N . GLY A 1 97 ? 1.109 4.269 -25.565 1.00 64.69 97 GLY A N 1
ATOM 789 C CA . GLY A 1 97 ? 1.503 4.788 -24.251 1.00 64.69 97 GLY A CA 1
ATOM 790 C C . GLY A 1 97 ? 0.391 5.584 -23.559 1.00 64.69 97 GLY A C 1
ATOM 791 O O . GLY A 1 97 ? 0.140 5.391 -22.370 1.00 64.69 97 GLY A O 1
ATOM 792 N N . VAL A 1 98 ? -0.317 6.436 -24.305 1.00 67.81 98 VAL A N 1
ATOM 793 C CA . VAL A 1 98 ? -1.445 7.231 -23.792 1.00 67.81 98 VAL A CA 1
ATOM 794 C C . VAL A 1 98 ? -2.649 6.342 -23.472 1.00 67.81 98 VAL A C 1
ATOM 796 O O . VAL A 1 98 ? -3.248 6.504 -22.414 1.00 67.81 98 VAL A O 1
ATOM 799 N N . ALA A 1 99 ? -2.969 5.358 -24.315 1.00 66.31 99 ALA A N 1
ATOM 800 C CA . ALA A 1 99 ? -4.047 4.404 -24.056 1.00 66.31 99 ALA A CA 1
ATOM 801 C C . ALA A 1 99 ? -3.782 3.560 -22.798 1.00 66.31 99 ALA A C 1
ATOM 803 O O . ALA A 1 99 ? -4.686 3.385 -21.985 1.00 66.31 99 ALA A O 1
ATOM 804 N N . ALA A 1 100 ? -2.542 3.105 -22.586 1.00 57.28 100 ALA A N 1
ATOM 805 C CA . ALA A 1 100 ? -2.153 2.407 -21.362 1.00 57.28 100 ALA A CA 1
ATOM 806 C C . ALA A 1 100 ? -2.284 3.306 -20.117 1.00 57.28 100 ALA A C 1
ATOM 808 O O . ALA A 1 100 ? -2.791 2.861 -19.090 1.00 57.28 100 ALA A O 1
ATOM 809 N N . ALA A 1 101 ? -1.898 4.583 -20.211 1.00 54.78 101 ALA A N 1
ATOM 810 C CA . ALA A 1 101 ? -2.052 5.543 -19.117 1.00 54.78 101 ALA A CA 1
ATOM 811 C C . ALA A 1 101 ? -3.530 5.853 -18.805 1.00 54.78 101 ALA A C 1
ATOM 813 O O . ALA A 1 101 ? -3.918 5.901 -17.639 1.00 54.78 101 ALA A O 1
ATOM 814 N N . ILE A 1 102 ? -4.370 6.007 -19.834 1.00 56.59 102 ILE A N 1
ATOM 815 C CA . ILE A 1 102 ? -5.816 6.247 -19.696 1.00 56.59 102 ILE A CA 1
ATOM 816 C C . ILE A 1 102 ? -6.520 5.020 -19.100 1.00 56.59 102 ILE A C 1
ATOM 818 O O . ILE A 1 102 ? -7.362 5.177 -18.217 1.00 56.59 102 ILE A O 1
ATOM 822 N N . TRP A 1 103 ? -6.138 3.804 -19.505 1.00 54.62 103 TRP A N 1
ATOM 823 C CA . TRP A 1 103 ? -6.691 2.558 -18.959 1.00 54.62 103 TRP A CA 1
ATOM 824 C C . TRP A 1 103 ? -6.451 2.420 -17.448 1.00 54.62 103 TRP A C 1
ATOM 826 O O . TRP A 1 103 ? -7.308 1.920 -16.726 1.00 54.62 103 TRP A O 1
ATOM 836 N N . TYR A 1 104 ? -5.312 2.912 -16.952 1.00 50.25 104 TYR A N 1
ATOM 837 C CA . TYR A 1 104 ? -4.991 2.918 -15.522 1.00 50.25 104 TYR A CA 1
ATOM 838 C C . TYR A 1 104 ? -5.692 4.033 -14.725 1.00 50.25 104 TYR A C 1
ATOM 840 O O . TYR A 1 104 ? -5.852 3.893 -13.515 1.00 50.25 104 TYR A O 1
ATOM 848 N N . LEU A 1 105 ? -6.123 5.122 -15.373 1.00 49.09 105 LEU A N 1
ATOM 849 C CA . LEU A 1 105 ? -6.737 6.287 -14.716 1.00 49.09 105 LEU A CA 1
ATOM 850 C C . LEU A 1 105 ? -8.279 6.289 -14.750 1.00 49.09 105 LEU A C 1
ATOM 852 O O . LEU A 1 105 ? -8.898 6.983 -13.948 1.00 49.09 105 LEU A O 1
ATOM 856 N N . ALA A 1 106 ? -8.915 5.519 -15.640 1.00 43.16 106 ALA A N 1
ATOM 857 C CA . ALA A 1 106 ? -10.365 5.570 -15.879 1.00 43.16 106 ALA A CA 1
ATOM 858 C C . ALA A 1 106 ? -11.246 4.831 -14.844 1.00 43.16 106 ALA A C 1
ATOM 860 O O . ALA A 1 106 ? -12.472 4.920 -14.913 1.00 43.16 106 ALA A O 1
ATOM 861 N N . PHE A 1 107 ? -10.672 4.103 -13.880 1.00 41.47 107 PHE A N 1
ATOM 862 C CA . PHE A 1 107 ? -11.444 3.301 -12.923 1.00 41.47 107 PHE A CA 1
ATOM 863 C C . PHE A 1 107 ? -11.664 4.046 -11.593 1.00 41.47 107 PHE A C 1
ATOM 865 O O . PHE A 1 107 ? -11.004 3.772 -10.593 1.00 41.47 107 PHE A O 1
ATOM 872 N N . ALA A 1 108 ? -12.600 4.998 -11.571 1.00 41.72 108 ALA A N 1
ATOM 873 C CA . ALA A 1 108 ? -13.078 5.644 -10.345 1.00 41.72 108 ALA A CA 1
ATOM 874 C C . ALA A 1 108 ? -14.591 5.412 -10.193 1.00 41.72 108 ALA A C 1
ATOM 876 O O . ALA A 1 108 ? -15.395 5.964 -10.939 1.00 41.72 108 ALA A O 1
ATOM 877 N N . ILE A 1 109 ? -14.980 4.553 -9.247 1.00 40.19 109 ILE A N 1
ATOM 878 C CA . ILE A 1 109 ? -16.380 4.197 -8.972 1.00 40.19 109 ILE A CA 1
ATOM 879 C C . ILE A 1 109 ? -16.980 5.194 -7.971 1.00 40.19 109 ILE A C 1
ATOM 881 O O . ILE A 1 109 ? -16.389 5.472 -6.928 1.00 40.19 109 ILE A O 1
ATOM 885 N N . LEU A 1 110 ? -18.178 5.696 -8.281 1.00 34.44 110 LEU A N 1
ATOM 886 C CA . LEU A 1 110 ? -18.998 6.537 -7.409 1.00 34.44 110 LEU A CA 1
ATOM 887 C C . LEU A 1 110 ? -19.942 5.643 -6.581 1.00 34.44 110 LEU A C 1
ATOM 889 O O . LEU A 1 110 ? -20.820 4.986 -7.142 1.00 34.44 110 LEU A O 1
ATOM 893 N N . ALA A 1 111 ? -19.770 5.605 -5.257 1.00 39.91 111 ALA A N 1
ATOM 894 C CA . ALA A 1 111 ? -20.647 4.873 -4.339 1.00 39.91 111 ALA A CA 1
ATOM 895 C C . ALA A 1 111 ? -21.700 5.819 -3.740 1.00 39.91 111 ALA A C 1
ATOM 897 O O . ALA A 1 111 ? -21.374 6.906 -3.272 1.00 39.91 111 ALA A O 1
ATOM 898 N N . ARG A 1 112 ? -22.973 5.412 -3.791 1.00 44.81 112 ARG A N 1
ATOM 899 C CA . ARG A 1 112 ? -24.134 6.300 -3.612 1.00 44.81 112 ARG A CA 1
ATOM 900 C C . ARG A 1 112 ? -24.730 6.328 -2.198 1.00 44.81 112 ARG A C 1
ATOM 902 O O . ARG A 1 112 ? -25.744 6.986 -2.024 1.00 44.81 112 ARG A O 1
ATOM 909 N N . ASP A 1 113 ? -24.143 5.645 -1.207 1.00 57.31 113 ASP A N 1
ATOM 910 C CA . ASP A 1 113 ? -24.739 5.606 0.147 1.00 57.31 113 ASP A CA 1
ATOM 911 C C . ASP A 1 113 ? -23.754 5.315 1.306 1.00 57.31 113 ASP A C 1
ATOM 913 O O . ASP A 1 113 ? -24.070 4.650 2.292 1.00 57.31 113 ASP A O 1
ATOM 917 N N . SER A 1 114 ? -22.511 5.793 1.197 1.00 55.09 114 SER A N 1
ATOM 918 C CA . SER A 1 114 ? -21.499 5.690 2.266 1.00 55.09 114 SER A CA 1
ATOM 919 C C . SER A 1 114 ? -21.646 6.741 3.371 1.00 55.09 114 SER A C 1
ATOM 921 O O . SER A 1 114 ? -21.164 6.543 4.487 1.00 55.09 114 SER A O 1
ATOM 923 N N . GLU A 1 115 ? -22.322 7.850 3.078 1.00 63.78 115 GLU A N 1
ATOM 924 C CA . GLU A 1 115 ? -22.385 9.031 3.948 1.00 63.78 115 GLU A CA 1
ATOM 925 C C . GLU A 1 115 ? -23.156 8.772 5.251 1.00 63.78 115 GLU A C 1
ATOM 927 O O . GLU A 1 115 ? -22.760 9.250 6.312 1.00 63.78 115 GLU A O 1
ATOM 932 N N . ALA A 1 116 ? -24.211 7.950 5.212 1.00 61.44 116 ALA A N 1
ATOM 933 C CA . ALA A 1 116 ? -25.053 7.675 6.380 1.00 61.44 116 ALA A CA 1
ATOM 934 C C . ALA A 1 116 ? -24.364 6.813 7.458 1.00 61.44 116 ALA A C 1
ATOM 936 O O . ALA A 1 116 ? -24.703 6.897 8.641 1.00 61.44 116 ALA A O 1
ATOM 937 N N . LEU A 1 117 ? -23.404 5.964 7.069 1.00 65.94 117 LEU A N 1
ATOM 938 C CA . LEU A 1 117 ? -22.592 5.202 8.022 1.00 65.94 117 LEU A CA 1
ATOM 939 C C . LEU A 1 117 ? -21.490 6.089 8.607 1.00 65.94 117 LEU A C 1
ATOM 941 O O . LEU A 1 117 ? -21.300 6.104 9.825 1.00 65.94 117 LEU A O 1
ATOM 945 N N . LEU A 1 118 ? -20.802 6.845 7.745 1.00 70.50 118 LEU A N 1
ATOM 946 C CA . LEU A 1 118 ? -19.710 7.735 8.137 1.00 70.50 118 LEU A CA 1
ATOM 947 C C . LEU A 1 118 ? -20.185 8.838 9.092 1.00 70.50 118 LEU A C 1
ATOM 949 O O . LEU A 1 118 ? -19.489 9.118 10.065 1.00 70.50 118 LEU A O 1
ATOM 953 N N . SER A 1 119 ? -21.381 9.401 8.889 1.00 68.94 119 SER A N 1
ATOM 954 C CA . SER A 1 119 ? -21.951 10.412 9.791 1.00 68.94 119 SER A CA 1
ATOM 955 C C . SER A 1 119 ? -22.175 9.871 11.208 1.00 68.94 119 SER A C 1
ATOM 957 O O . SER A 1 119 ? -21.715 10.478 12.173 1.00 68.94 119 SER A O 1
ATOM 959 N N . SER A 1 120 ? -22.769 8.679 11.342 1.00 69.69 120 SER A N 1
ATOM 960 C CA . SER A 1 120 ? -23.008 8.050 12.653 1.00 69.69 120 SER A CA 1
ATOM 961 C C . SER A 1 120 ? -21.724 7.663 13.398 1.00 69.69 120 SER A C 1
ATOM 963 O O . SER A 1 120 ? -21.687 7.646 14.625 1.00 69.69 120 SER A O 1
ATOM 965 N N . LEU A 1 121 ? -20.654 7.354 12.661 1.00 73.44 121 LEU A N 1
ATOM 966 C CA . LEU A 1 121 ? -19.353 7.007 13.234 1.00 73.44 121 LEU A CA 1
ATOM 967 C C . LEU A 1 121 ? -18.555 8.252 13.628 1.00 73.44 121 LEU A C 1
ATOM 969 O O . LEU A 1 121 ? -17.868 8.234 14.652 1.00 73.44 121 LEU A O 1
ATOM 973 N N . ARG A 1 122 ? -18.721 9.352 12.887 1.00 77.12 122 ARG A N 1
ATOM 974 C CA . ARG A 1 122 ? -18.138 10.653 13.221 1.00 77.12 122 ARG A CA 1
ATOM 975 C C . ARG A 1 122 ? -18.635 11.174 14.566 1.00 77.12 122 ARG A C 1
ATOM 977 O O . ARG A 1 122 ? -17.828 11.650 15.358 1.00 77.12 122 ARG A O 1
ATOM 984 N N . GLU A 1 123 ? -19.923 11.006 14.865 1.00 73.25 123 GLU A N 1
ATOM 985 C CA . GLU A 1 123 ? -20.503 11.338 16.178 1.00 73.25 123 GLU A CA 1
ATOM 986 C C . GLU A 1 123 ? -19.916 10.492 17.322 1.00 73.25 123 GLU A C 1
ATOM 988 O O . GLU A 1 123 ? -19.808 10.959 18.453 1.00 73.25 123 GLU A O 1
ATOM 993 N N . ALA A 1 124 ? -19.459 9.270 17.029 1.00 73.44 124 ALA A N 1
ATOM 994 C CA . ALA A 1 124 ? -18.798 8.380 17.984 1.00 73.44 124 ALA A CA 1
ATOM 995 C C . ALA A 1 124 ? -17.267 8.587 18.077 1.00 73.44 124 ALA A C 1
ATOM 997 O O . ALA A 1 124 ? -16.570 7.792 18.717 1.00 73.44 124 ALA A O 1
ATOM 998 N N . GLY A 1 125 ? -16.734 9.637 17.440 1.00 79.81 125 GLY A N 1
ATOM 999 C CA . GLY A 1 125 ? -15.312 9.991 17.459 1.00 79.81 125 GLY A CA 1
ATOM 1000 C C . GLY A 1 125 ? -14.433 9.188 16.496 1.00 79.81 125 GLY A C 1
ATOM 1001 O O . GLY A 1 125 ? -13.217 9.163 16.680 1.00 79.81 125 GLY A O 1
ATOM 1002 N N . TRP A 1 126 ? -15.025 8.522 15.500 1.00 81.75 126 TRP A N 1
ATOM 1003 C CA . TRP A 1 126 ? -14.299 7.856 14.416 1.00 81.75 126 TRP A CA 1
ATOM 1004 C C . TRP A 1 126 ? -14.223 8.766 13.188 1.00 81.75 126 TRP A C 1
ATOM 1006 O O . TRP A 1 126 ? -15.244 9.170 12.634 1.00 81.75 126 TRP A O 1
ATOM 1016 N N . TYR A 1 127 ? -13.011 9.065 12.738 1.00 84.12 127 TYR A N 1
ATOM 1017 C CA . TYR A 1 127 ? -12.734 9.927 11.593 1.00 84.12 127 TYR A CA 1
ATOM 1018 C C . TYR A 1 127 ? -12.333 9.091 10.381 1.00 84.12 127 TYR A C 1
ATOM 1020 O O . TYR A 1 127 ? -11.708 8.046 10.528 1.00 84.12 127 TYR A O 1
ATOM 1028 N N . ALA A 1 128 ? -12.696 9.523 9.174 1.00 84.19 128 ALA A N 1
ATOM 1029 C CA . ALA A 1 128 ? -12.252 8.845 7.958 1.00 84.19 128 ALA A CA 1
ATOM 1030 C C . ALA A 1 128 ? -10.740 9.040 7.768 1.00 84.19 128 ALA A C 1
ATOM 1032 O O . ALA A 1 128 ? -10.245 10.158 7.898 1.00 84.19 128 ALA A O 1
ATOM 1033 N N . ALA A 1 129 ? -10.026 7.957 7.460 1.00 83.69 129 ALA A N 1
ATOM 1034 C CA . ALA A 1 129 ? -8.601 8.012 7.160 1.00 83.69 129 ALA A CA 1
ATOM 1035 C C . ALA A 1 129 ? -8.359 8.745 5.835 1.00 83.69 129 ALA A C 1
ATOM 1037 O O . ALA A 1 129 ? -9.129 8.606 4.876 1.00 83.69 129 ALA A O 1
ATOM 1038 N N . ASP A 1 130 ? -7.261 9.489 5.760 1.00 81.56 130 ASP A N 1
ATOM 1039 C CA . ASP A 1 130 ? -6.911 10.233 4.561 1.00 81.56 130 ASP A CA 1
ATOM 1040 C C . ASP A 1 130 ? -6.517 9.306 3.402 1.00 81.56 130 ASP A C 1
ATOM 1042 O O . ASP A 1 130 ? -5.936 8.230 3.574 1.00 81.56 130 ASP A O 1
ATOM 1046 N N . LYS A 1 131 ? -6.786 9.754 2.170 1.00 78.69 131 LYS A N 1
ATOM 1047 C CA . LYS A 1 131 ? -6.334 9.048 0.965 1.00 78.69 131 LYS A CA 1
ATOM 1048 C C . LYS A 1 131 ? -4.809 9.074 0.872 1.00 78.69 131 LYS A C 1
ATOM 1050 O O . LYS A 1 131 ? -4.173 10.081 1.193 1.00 78.69 131 LYS A O 1
ATOM 1055 N N . VAL A 1 132 ? -4.237 7.993 0.343 1.00 75.25 132 VAL A N 1
ATOM 1056 C CA . VAL A 1 132 ? -2.799 7.892 0.068 1.00 75.25 132 VAL A CA 1
ATOM 1057 C C . VAL A 1 132 ? -2.445 8.811 -1.107 1.00 75.25 132 VAL A C 1
ATOM 1059 O O . VAL A 1 132 ? -2.691 8.482 -2.266 1.00 75.25 132 VAL A O 1
ATOM 1062 N N . ASN A 1 133 ? -1.889 9.984 -0.806 1.00 78.94 133 ASN A N 1
ATOM 1063 C CA . ASN A 1 133 ? -1.360 10.945 -1.775 1.00 78.94 133 ASN A CA 1
ATOM 1064 C C . ASN A 1 133 ? -0.075 11.594 -1.223 1.00 78.94 133 ASN A C 1
ATOM 1066 O O . ASN A 1 133 ? 0.250 11.443 -0.045 1.00 78.94 133 ASN A O 1
ATOM 1070 N N . LEU A 1 134 ? 0.677 12.304 -2.068 1.00 71.62 134 LEU A N 1
ATOM 1071 C CA . LEU A 1 134 ? 1.976 12.862 -1.671 1.00 71.62 134 LEU A CA 1
ATOM 1072 C C . LEU A 1 134 ? 1.863 13.847 -0.492 1.00 71.62 134 LEU A C 1
ATOM 1074 O O . LEU A 1 134 ? 2.702 13.832 0.404 1.00 71.62 134 LEU A O 1
ATOM 1078 N N . GLU A 1 135 ? 0.816 14.666 -0.473 1.00 78.75 135 GLU A N 1
ATOM 1079 C CA . GLU A 1 135 ? 0.579 15.673 0.564 1.00 78.75 135 GLU A CA 1
ATOM 1080 C C . GLU A 1 135 ? 0.346 15.041 1.945 1.00 78.75 135 GLU A C 1
ATOM 1082 O O . GLU A 1 135 ? 1.046 15.361 2.908 1.00 78.75 135 GLU A O 1
ATOM 1087 N N . ASN A 1 136 ? -0.567 14.073 2.027 1.00 79.94 136 ASN A N 1
ATOM 1088 C CA . ASN A 1 136 ? -0.906 13.375 3.265 1.00 79.94 136 ASN A CA 1
ATOM 1089 C C . ASN A 1 136 ? 0.251 12.498 3.752 1.00 79.94 136 ASN A C 1
ATOM 1091 O O . ASN A 1 136 ? 0.459 12.369 4.957 1.00 7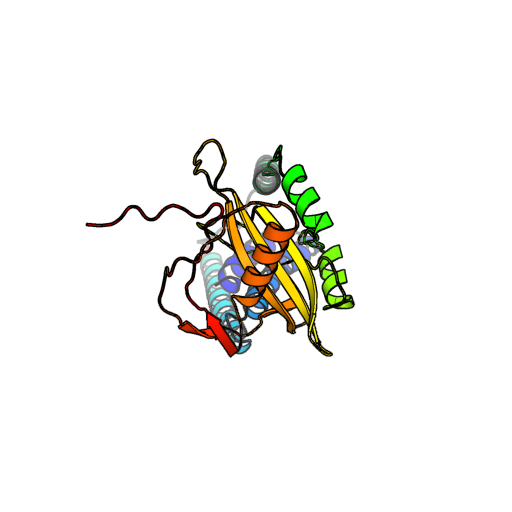9.94 136 ASN A O 1
ATOM 1095 N N . MET A 1 137 ? 1.057 11.952 2.835 1.00 75.25 137 MET A N 1
ATOM 1096 C CA . MET A 1 137 ? 2.275 11.214 3.184 1.00 75.25 137 MET A CA 1
ATOM 1097 C C . MET A 1 137 ? 3.332 12.131 3.810 1.00 75.25 137 MET A C 1
ATOM 1099 O O . MET A 1 137 ? 3.920 11.780 4.830 1.00 75.25 137 MET A O 1
ATOM 1103 N N . ILE A 1 138 ? 3.541 13.334 3.263 1.00 81.19 138 ILE A N 1
ATOM 1104 C CA . ILE A 1 138 ? 4.432 14.334 3.874 1.00 81.19 138 ILE A CA 1
ATOM 1105 C C . ILE A 1 138 ? 3.904 14.749 5.252 1.00 81.19 138 ILE A C 1
ATOM 1107 O O . ILE A 1 138 ? 4.689 14.918 6.188 1.00 81.19 138 ILE A O 1
ATOM 1111 N N . ARG A 1 139 ? 2.583 14.897 5.398 1.00 82.69 139 ARG A N 1
ATOM 1112 C CA . ARG A 1 139 ? 1.953 15.232 6.679 1.00 82.69 139 ARG A CA 1
ATOM 1113 C C . ARG A 1 139 ? 2.181 14.142 7.728 1.00 82.69 139 ARG A C 1
ATOM 1115 O O . ARG A 1 139 ? 2.571 14.476 8.844 1.00 82.69 139 ARG A O 1
ATOM 1122 N N . LEU A 1 140 ? 2.028 12.870 7.355 1.00 82.06 140 LEU A N 1
ATOM 1123 C CA . LEU A 1 140 ? 2.302 11.721 8.224 1.00 82.06 140 LEU A CA 1
ATOM 1124 C C . LEU A 1 140 ? 3.757 11.702 8.701 1.00 82.06 140 LEU A C 1
ATOM 1126 O O . LEU A 1 140 ? 4.004 11.555 9.891 1.00 82.06 140 LEU A O 1
ATOM 1130 N N . VAL A 1 141 ? 4.717 11.921 7.800 1.00 80.19 141 VAL A N 1
ATOM 1131 C CA . VAL A 1 141 ? 6.144 11.951 8.163 1.00 80.19 141 VAL A CA 1
ATOM 1132 C C 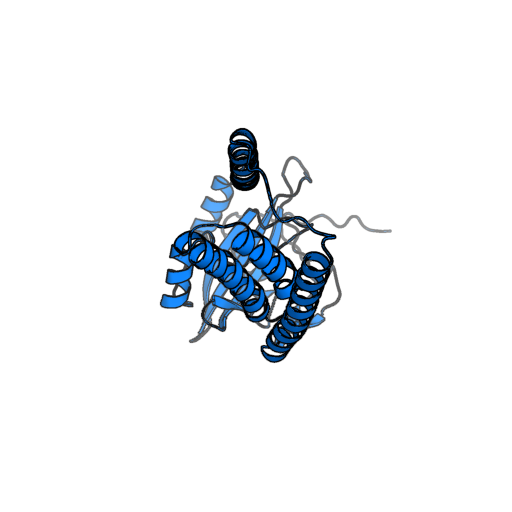. VAL A 1 141 ? 6.450 13.083 9.150 1.00 80.19 141 VAL A C 1
ATOM 1134 O O . VAL A 1 141 ? 7.270 12.911 10.046 1.00 80.19 141 VAL A O 1
ATOM 1137 N N . LYS A 1 142 ? 5.794 14.242 9.002 1.00 82.44 142 LYS A N 1
ATOM 1138 C CA . LYS A 1 142 ? 6.016 15.411 9.868 1.00 82.44 142 LYS A CA 1
ATOM 1139 C C . LYS A 1 142 ? 5.346 15.298 11.235 1.00 82.44 142 LYS A C 1
ATOM 1141 O O . LYS A 1 142 ? 5.924 15.738 12.220 1.00 82.44 142 LYS A O 1
ATOM 1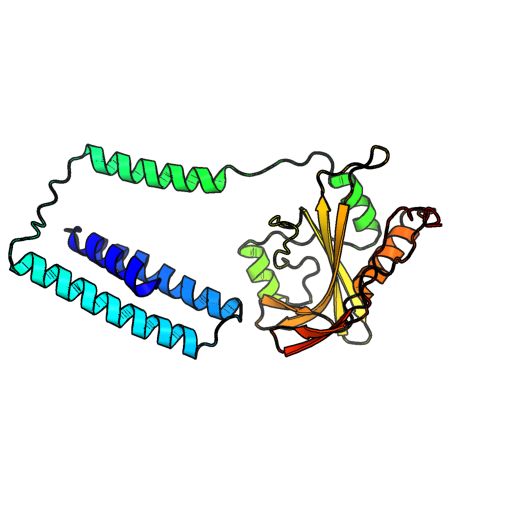146 N N . GLN A 1 143 ? 4.116 14.790 11.280 1.00 81.56 143 GLN A N 1
ATOM 1147 C CA . GLN A 1 143 ? 3.274 14.798 12.484 1.00 81.56 143 GLN A CA 1
ATOM 1148 C C . GLN A 1 143 ? 3.264 13.453 13.214 1.00 81.56 143 GLN A C 1
ATOM 1150 O O . GLN A 1 143 ? 2.891 13.383 14.381 1.00 81.56 143 GLN A O 1
ATOM 1155 N N . GLY A 1 144 ? 3.657 12.372 12.545 1.00 80.25 144 GLY A N 1
ATOM 1156 C CA . GLY A 1 144 ? 3.634 11.034 13.106 1.00 80.25 144 GLY A CA 1
ATOM 1157 C C . GLY A 1 144 ? 2.262 10.674 13.688 1.00 80.25 144 GLY A C 1
ATOM 1158 O O . GLY A 1 144 ? 1.240 10.782 13.013 1.00 80.25 144 GLY A O 1
ATOM 1159 N N . MET A 1 145 ? 2.249 10.268 14.961 1.00 75.69 145 MET A N 1
ATOM 1160 C CA . MET A 1 145 ? 1.030 9.884 15.687 1.00 75.69 145 MET A CA 1
ATOM 1161 C C . MET A 1 145 ? 0.125 11.054 16.090 1.00 75.69 145 MET A C 1
ATOM 1163 O O . MET A 1 145 ? -0.982 10.825 16.573 1.00 75.69 145 MET A O 1
ATOM 1167 N N . ASP A 1 146 ? 0.564 12.300 15.910 1.00 77.81 146 ASP A N 1
ATOM 1168 C CA . ASP A 1 146 ? -0.290 13.469 16.143 1.00 77.81 146 ASP A CA 1
ATOM 1169 C C . ASP A 1 146 ? -1.267 13.707 14.984 1.00 77.81 146 ASP A C 1
ATOM 1171 O O . ASP A 1 146 ? -2.171 14.539 15.083 1.00 77.81 146 ASP A O 1
ATOM 1175 N N . CYS A 1 147 ? -1.116 12.961 13.886 1.00 71.69 147 CYS A N 1
ATOM 1176 C CA . CYS A 1 147 ? -2.044 13.003 12.774 1.00 71.69 147 CYS A CA 1
ATOM 1177 C C . CYS A 1 147 ? -3.338 12.254 13.130 1.00 71.69 147 CYS A C 1
ATOM 1179 O O . CYS A 1 147 ? -3.334 11.038 13.292 1.00 71.69 147 CYS A O 1
ATOM 1181 N N . ALA A 1 148 ? -4.454 12.979 13.234 1.00 70.00 148 ALA A N 1
ATOM 1182 C CA . ALA A 1 148 ? -5.754 12.400 13.589 1.00 70.00 148 ALA A CA 1
ATOM 1183 C C . ALA A 1 148 ? -6.422 11.591 12.455 1.00 70.00 148 ALA A C 1
ATOM 1185 O O . ALA A 1 148 ? -7.360 10.843 12.724 1.00 70.00 148 ALA A O 1
ATOM 1186 N N . THR A 1 149 ? -5.972 11.777 11.208 1.00 80.62 149 THR A N 1
ATOM 1187 C CA . THR A 1 149 ? -6.471 11.093 10.000 1.00 80.62 149 THR A CA 1
ATOM 1188 C C . THR A 1 149 ? -5.298 10.652 9.127 1.00 80.62 149 THR A C 1
ATOM 1190 O O . THR A 1 149 ? -5.099 11.117 8.003 1.00 80.62 149 THR A O 1
ATOM 1193 N N . ALA A 1 150 ? -4.430 9.812 9.677 1.00 81.00 150 ALA A N 1
ATOM 1194 C CA . ALA A 1 150 ? -3.254 9.340 8.971 1.00 81.00 150 ALA A CA 1
ATOM 1195 C C . ALA A 1 150 ? -3.651 8.502 7.736 1.00 81.00 150 ALA A C 1
ATOM 1197 O O . ALA A 1 150 ? -4.643 7.770 7.756 1.00 81.00 150 ALA A O 1
ATOM 1198 N N . PRO A 1 151 ? -2.888 8.576 6.630 1.00 81.56 151 PRO A N 1
ATOM 1199 C CA . PRO A 1 151 ? -3.082 7.658 5.523 1.00 81.56 151 PRO A CA 1
ATOM 1200 C C . PRO A 1 151 ? -2.688 6.241 5.956 1.00 81.56 151 PRO A C 1
ATOM 1202 O O . PRO A 1 151 ? -1.560 5.980 6.384 1.00 81.56 151 PRO A O 1
ATOM 1205 N N . LEU A 1 152 ? -3.627 5.306 5.820 1.00 81.31 152 LEU A N 1
ATOM 1206 C CA . LEU A 1 152 ? -3.431 3.912 6.202 1.00 81.31 152 LEU A CA 1
ATOM 1207 C C . LEU A 1 152 ? -2.905 3.063 5.048 1.00 81.31 152 LEU A C 1
ATOM 1209 O O . LEU A 1 152 ? -3.352 3.175 3.906 1.00 81.31 152 LEU A O 1
ATOM 1213 N N . ALA A 1 153 ? -2.012 2.126 5.378 1.00 76.81 153 ALA A N 1
ATOM 1214 C CA . ALA A 1 153 ? -1.611 1.083 4.443 1.00 76.81 153 ALA A CA 1
ATOM 1215 C C . ALA A 1 153 ? -2.845 0.269 3.995 1.00 76.81 153 ALA A C 1
ATOM 1217 O O . ALA A 1 153 ? -3.704 -0.042 4.841 1.00 76.81 153 ALA A O 1
ATOM 1218 N N . PRO A 1 154 ? -2.938 -0.080 2.696 1.00 76.00 154 PRO A N 1
ATOM 1219 C CA . PRO A 1 154 ? -4.075 -0.811 2.159 1.00 76.00 154 PRO A CA 1
ATOM 1220 C C . PRO A 1 154 ? -4.151 -2.200 2.789 1.00 76.00 154 PRO A C 1
ATOM 1222 O O . PRO A 1 154 ? -3.143 -2.899 2.904 1.00 76.00 154 PRO A O 1
ATOM 1225 N N . ALA A 1 155 ? -5.357 -2.607 3.179 1.00 77.00 155 ALA A N 1
ATOM 1226 C CA . ALA A 1 155 ? -5.631 -3.987 3.550 1.00 77.00 155 ALA A CA 1
ATOM 1227 C C . ALA A 1 155 ? -6.423 -4.662 2.434 1.00 77.00 155 ALA A C 1
ATOM 1229 O O . ALA A 1 155 ? -7.230 -4.021 1.757 1.00 77.00 155 ALA A O 1
ATOM 1230 N N . PHE A 1 156 ? -6.220 -5.967 2.281 1.00 79.81 156 PHE A N 1
ATOM 1231 C CA . PHE A 1 156 ? -6.842 -6.744 1.220 1.00 79.81 156 PHE A CA 1
ATOM 1232 C C . PHE A 1 156 ? -7.745 -7.823 1.802 1.00 79.81 156 PHE A C 1
ATOM 1234 O O . PHE A 1 156 ? -7.340 -8.571 2.690 1.00 79.81 156 PHE A O 1
ATOM 1241 N N . TRP A 1 157 ? -8.948 -7.931 1.249 1.00 74.69 157 TRP A N 1
ATOM 1242 C CA . TRP A 1 157 ? -9.858 -9.046 1.478 1.00 74.69 157 TRP A CA 1
ATOM 1243 C C . TRP A 1 157 ? -10.354 -9.547 0.122 1.00 74.69 157 TRP A C 1
ATOM 1245 O O . TRP A 1 157 ? -10.845 -8.760 -0.687 1.00 74.69 157 TRP A O 1
ATOM 1255 N N . ASN A 1 158 ? -10.161 -10.838 -0.168 1.00 78.38 158 ASN A N 1
ATOM 1256 C CA . ASN A 1 158 ? -10.485 -11.448 -1.468 1.00 78.38 158 ASN A CA 1
ATOM 1257 C C . ASN A 1 158 ? -9.944 -10.660 -2.681 1.00 78.38 158 ASN A C 1
ATOM 1259 O O . ASN A 1 158 ? -10.638 -10.466 -3.677 1.00 78.38 158 ASN A O 1
ATOM 1263 N N . GLY A 1 159 ? -8.712 -10.151 -2.575 1.00 76.94 159 GLY A N 1
ATOM 1264 C CA . GLY A 1 159 ? -8.063 -9.370 -3.634 1.00 76.94 159 GLY A CA 1
ATOM 1265 C C . GLY A 1 159 ? -8.583 -7.936 -3.807 1.00 76.94 159 GLY A C 1
ATOM 1266 O O . GLY A 1 159 ? -8.114 -7.243 -4.705 1.00 76.94 159 GLY A O 1
ATOM 1267 N N . ARG A 1 160 ? -9.511 -7.462 -2.961 1.00 78.31 160 ARG A N 1
ATOM 1268 C CA . ARG A 1 160 ? -10.026 -6.082 -2.986 1.00 78.31 160 ARG A CA 1
ATOM 1269 C C . ARG A 1 160 ? -9.473 -5.247 -1.835 1.00 78.31 160 ARG A C 1
ATOM 1271 O O . ARG A 1 160 ? -9.380 -5.726 -0.703 1.00 78.31 160 ARG A O 1
ATOM 1278 N N . ILE A 1 161 ? -9.132 -3.993 -2.131 1.00 80.44 161 ILE A N 1
ATOM 1279 C CA . ILE A 1 161 ? -8.752 -2.989 -1.126 1.00 80.44 161 ILE A CA 1
ATOM 1280 C C . ILE A 1 161 ? -10.001 -2.592 -0.329 1.00 80.44 161 ILE A C 1
ATOM 1282 O O . ILE A 1 161 ? -11.106 -2.631 -0.864 1.00 80.44 161 ILE A O 1
ATOM 1286 N N . ASN A 1 162 ? -9.828 -2.263 0.951 1.00 82.56 162 ASN A N 1
ATOM 1287 C CA . ASN A 1 162 ? -10.911 -1.790 1.814 1.00 82.56 162 ASN A CA 1
ATOM 1288 C C . ASN A 1 162 ? -11.651 -0.580 1.223 1.00 82.56 162 ASN A C 1
ATOM 1290 O O . ASN A 1 162 ? -11.022 0.358 0.740 1.00 82.56 162 ASN A O 1
ATOM 1294 N N . ASP A 1 163 ? -12.980 -0.584 1.334 1.00 80.44 163 ASP A N 1
ATOM 1295 C CA . ASP A 1 163 ? -13.842 0.500 0.849 1.00 80.44 163 ASP A CA 1
ATOM 1296 C C . ASP A 1 163 ? -13.841 1.687 1.815 1.00 80.44 163 ASP A C 1
ATOM 1298 O O . ASP A 1 163 ? -13.813 2.844 1.399 1.00 80.44 163 ASP A O 1
ATOM 1302 N N . PHE A 1 164 ? -13.818 1.402 3.121 1.00 83.75 164 PHE A N 1
ATOM 1303 C CA . PHE A 1 164 ? -13.740 2.423 4.165 1.00 83.75 164 PHE A CA 1
ATOM 1304 C C . PHE A 1 164 ? -12.573 2.155 5.098 1.00 83.75 164 PHE A C 1
ATOM 1306 O O . PHE A 1 164 ? -12.267 1.005 5.415 1.00 83.75 164 PHE A O 1
ATOM 1313 N N . ALA A 1 165 ? -11.944 3.233 5.547 1.00 86.06 165 ALA A N 1
ATOM 1314 C CA . ALA A 1 165 ? -10.925 3.231 6.578 1.00 86.06 165 ALA A CA 1
ATOM 1315 C C . ALA A 1 165 ? -11.251 4.347 7.571 1.00 86.06 165 ALA A C 1
ATOM 1317 O O . ALA A 1 165 ? -11.486 5.487 7.174 1.00 86.06 165 ALA A O 1
ATOM 1318 N N . LEU A 1 166 ? -11.317 3.995 8.846 1.00 86.25 166 LEU A N 1
ATOM 1319 C CA . LEU A 1 166 ? -11.689 4.875 9.941 1.00 86.25 166 LEU A CA 1
ATOM 1320 C C . LEU A 1 166 ? -10.632 4.789 11.029 1.00 86.25 166 LEU A C 1
ATOM 1322 O O . LEU A 1 166 ? -10.102 3.711 11.292 1.00 86.25 166 LEU A O 1
ATOM 1326 N N . GLU A 1 167 ? -10.382 5.904 11.691 1.00 88.12 167 GLU A N 1
ATOM 1327 C CA . GLU A 1 167 ? -9.416 6.033 12.768 1.00 88.12 167 GLU A CA 1
ATOM 1328 C C . GLU A 1 167 ? -10.049 6.732 13.961 1.00 88.12 167 GLU A C 1
ATOM 1330 O O . GLU A 1 167 ? -10.877 7.633 13.827 1.00 88.12 167 GLU A O 1
ATOM 1335 N N . ARG A 1 168 ? -9.647 6.314 15.152 1.00 87.31 168 ARG A N 1
ATOM 1336 C CA . ARG A 1 168 ? -10.032 6.930 16.407 1.00 87.31 168 ARG A CA 1
ATOM 1337 C C . ARG A 1 168 ? -8.796 7.026 17.294 1.00 87.31 168 ARG A C 1
ATOM 1339 O O . ARG A 1 168 ? -8.285 5.986 17.719 1.00 87.31 168 ARG A O 1
ATOM 1346 N N . PRO A 1 169 ? -8.308 8.240 17.588 1.00 85.44 169 PRO A N 1
ATOM 1347 C CA . PRO A 1 169 ? -7.227 8.420 18.541 1.00 85.44 169 PRO A CA 1
ATOM 1348 C C . PRO A 1 169 ? -7.723 8.127 19.962 1.00 85.44 169 PRO A C 1
ATOM 1350 O O . PRO A 1 169 ? -8.840 8.478 20.347 1.00 85.44 169 PRO A O 1
ATOM 1353 N N . ILE A 1 170 ? -6.877 7.467 20.741 1.00 82.69 170 ILE A N 1
ATOM 1354 C CA . ILE A 1 170 ? -7.128 7.005 22.103 1.00 82.69 170 ILE A CA 1
ATOM 1355 C C . ILE A 1 170 ? -5.907 7.359 22.949 1.00 82.69 170 ILE A C 1
ATOM 1357 O O . ILE A 1 170 ? -4.760 7.157 22.554 1.00 82.69 170 ILE A O 1
ATOM 1361 N N . GLN A 1 171 ? -6.155 7.879 24.144 1.00 78.56 171 GLN A N 1
ATOM 1362 C CA . GLN A 1 171 ? -5.123 8.074 25.156 1.00 78.56 171 GLN A CA 1
ATOM 1363 C C . GLN A 1 171 ? -5.061 6.814 26.026 1.00 78.56 171 GLN A C 1
ATOM 1365 O O . GLN A 1 171 ? -6.051 6.471 26.674 1.00 78.56 171 GLN A O 1
ATOM 1370 N N . ARG A 1 172 ? -3.924 6.107 26.041 1.00 74.69 172 ARG A N 1
ATOM 1371 C CA . ARG A 1 172 ? -3.702 4.943 26.912 1.00 74.69 172 ARG A CA 1
ATOM 1372 C C . ARG A 1 172 ? -2.513 5.224 27.830 1.00 74.69 172 ARG A C 1
ATOM 1374 O O . ARG A 1 172 ? -1.362 4.997 27.469 1.00 74.69 172 ARG A O 1
ATOM 1381 N N . GLY A 1 173 ? -2.799 5.732 29.030 1.00 77.00 173 GLY A N 1
ATOM 1382 C CA . GLY A 1 173 ? -1.763 6.224 29.944 1.00 77.00 173 GLY A CA 1
ATOM 1383 C C . GLY A 1 173 ? -1.051 7.443 29.351 1.00 77.00 173 GLY A C 1
ATOM 1384 O O . GLY A 1 173 ? -1.716 8.380 28.923 1.00 77.00 173 GLY A O 1
ATOM 1385 N N . ASN A 1 174 ? 0.283 7.400 29.278 1.00 73.06 174 ASN A N 1
ATOM 1386 C CA . ASN A 1 174 ? 1.097 8.439 28.627 1.00 73.06 174 ASN A CA 1
ATOM 1387 C C . ASN A 1 174 ? 1.340 8.182 27.125 1.00 73.06 174 ASN A C 1
ATOM 1389 O O . ASN A 1 174 ? 2.008 8.982 26.471 1.00 73.06 174 ASN A O 1
ATOM 1393 N N . SER A 1 175 ? 0.833 7.074 26.574 1.00 73.31 175 SER A N 1
ATOM 1394 C CA . SER A 1 175 ? 1.044 6.692 25.175 1.00 73.31 175 SER A CA 1
ATOM 1395 C C . SER A 1 175 ? -0.203 6.978 24.339 1.00 73.31 175 SER A C 1
ATOM 1397 O O . SER A 1 175 ? -1.311 6.550 24.675 1.00 73.31 175 SER A O 1
ATOM 1399 N N . LYS A 1 176 ? -0.016 7.678 23.215 1.00 81.56 176 LYS A N 1
ATOM 1400 C CA . LYS A 1 176 ? -1.061 7.844 22.200 1.00 81.56 176 LYS A CA 1
ATOM 1401 C C . LYS A 1 176 ? -1.197 6.548 21.412 1.00 81.56 176 LYS A C 1
ATOM 1403 O O . LYS A 1 176 ? -0.209 6.009 20.929 1.00 81.56 176 LYS A O 1
ATOM 1408 N N . VAL A 1 177 ? -2.422 6.058 21.296 1.00 86.50 177 VAL A N 1
ATOM 1409 C CA . VAL A 1 177 ? -2.766 4.862 20.528 1.00 86.50 177 VAL A CA 1
ATOM 1410 C C . VAL A 1 177 ? -3.858 5.239 19.541 1.00 86.50 177 VAL A C 1
ATOM 1412 O O . VAL A 1 177 ? -4.788 5.954 19.890 1.00 86.50 177 VAL A O 1
ATOM 1415 N N . VAL A 1 178 ? -3.790 4.752 18.312 1.00 88.06 178 VAL A N 1
ATOM 1416 C CA . VAL A 1 178 ? -4.827 4.970 17.302 1.00 88.06 178 VAL A CA 1
ATOM 1417 C C . VAL A 1 178 ? -5.512 3.641 17.022 1.00 88.06 178 VAL A C 1
ATOM 1419 O O . VAL A 1 178 ? -4.883 2.693 16.554 1.00 88.06 178 VAL A O 1
ATOM 1422 N N . ALA A 1 179 ? -6.805 3.546 17.326 1.00 88.75 179 ALA A N 1
ATOM 1423 C CA . ALA A 1 179 ? -7.627 2.426 16.887 1.00 88.75 179 ALA A CA 1
ATOM 1424 C C . ALA A 1 179 ? -8.113 2.693 15.468 1.00 88.75 179 ALA A C 1
ATOM 1426 O O . ALA A 1 179 ? -8.560 3.788 15.148 1.00 88.75 179 ALA A O 1
ATOM 1427 N N . THR A 1 180 ? -8.055 1.683 14.615 1.00 88.75 180 THR A N 1
ATOM 1428 C CA . THR A 1 180 ? -8.444 1.797 13.214 1.00 88.75 180 THR A CA 1
ATOM 1429 C C . THR A 1 180 ? -9.385 0.684 12.832 1.00 88.75 180 THR A C 1
ATOM 1431 O O . THR A 1 180 ? -9.306 -0.425 13.367 1.00 88.75 180 THR A O 1
ATOM 1434 N N . ILE A 1 181 ? -10.256 0.981 11.878 1.00 89.00 181 ILE A N 1
ATOM 1435 C CA . ILE A 1 181 ? -11.154 0.019 11.274 1.00 89.00 181 ILE A CA 1
ATOM 1436 C C . ILE A 1 181 ? -11.141 0.140 9.773 1.00 89.00 181 ILE A C 1
ATOM 1438 O O . ILE A 1 181 ? -11.160 1.233 9.218 1.00 89.00 181 ILE A O 1
ATOM 1442 N N . ARG A 1 182 ? -11.131 -1.011 9.116 1.00 89.12 182 ARG A N 1
ATOM 1443 C CA . ARG A 1 182 ? -11.262 -1.111 7.671 1.00 89.12 182 ARG A CA 1
ATOM 1444 C C . ARG A 1 182 ? -12.476 -1.961 7.363 1.00 89.12 182 ARG A C 1
ATOM 1446 O O . ARG A 1 182 ? -12.640 -3.014 7.975 1.00 89.12 182 ARG A O 1
ATOM 1453 N N . LEU A 1 183 ? -13.319 -1.492 6.453 1.00 86.44 183 LEU A N 1
ATOM 1454 C CA . LEU A 1 183 ? -14.566 -2.150 6.077 1.00 86.44 183 LEU A CA 1
ATOM 1455 C C . LEU A 1 183 ? -14.565 -2.446 4.579 1.00 86.44 183 LEU A C 1
ATOM 1457 O O . LEU A 1 183 ? -14.151 -1.608 3.777 1.00 86.44 183 LEU A O 1
ATOM 1461 N N . TRP A 1 184 ? -15.079 -3.619 4.229 1.00 86.38 184 TRP A N 1
ATOM 1462 C CA . TRP A 1 184 ? -15.352 -4.062 2.872 1.00 86.38 184 TRP A CA 1
ATOM 1463 C C . TRP A 1 184 ? -16.847 -4.291 2.710 1.00 86.38 184 TRP A C 1
ATOM 1465 O O . TRP A 1 184 ? -17.477 -5.029 3.474 1.00 86.38 184 TRP A O 1
ATOM 1475 N N . GLN A 1 185 ? -17.409 -3.681 1.682 1.00 85.50 185 GLN A N 1
ATOM 1476 C CA . GLN A 1 185 ? -18.736 -3.971 1.190 1.00 85.50 185 GLN A CA 1
ATOM 1477 C C . GLN A 1 185 ? -18.694 -5.289 0.415 1.00 85.50 185 GLN A C 1
ATOM 1479 O O . GLN A 1 185 ? -18.007 -5.424 -0.597 1.00 85.50 185 GLN A O 1
ATOM 1484 N N . THR A 1 186 ? -19.435 -6.291 0.883 1.00 83.06 186 THR A N 1
ATOM 1485 C CA . THR A 1 186 ? -19.499 -7.581 0.187 1.00 83.06 186 THR A CA 1
ATOM 1486 C C . THR A 1 186 ? -20.645 -7.607 -0.818 1.00 83.06 186 THR A C 1
ATOM 1488 O O . THR A 1 186 ? -21.603 -6.844 -0.709 1.00 83.06 186 THR A O 1
ATOM 1491 N N . SER A 1 187 ? -20.587 -8.508 -1.800 1.00 80.88 187 SER A N 1
ATOM 1492 C CA . SER A 1 187 ? -21.708 -8.741 -2.723 1.00 80.88 187 SER A CA 1
ATOM 1493 C C . SER A 1 187 ? -22.882 -9.481 -2.067 1.00 80.88 187 SER A C 1
ATOM 1495 O O . SER A 1 187 ? -23.953 -9.573 -2.664 1.00 80.88 187 SER A O 1
ATOM 1497 N N . TYR A 1 188 ? -22.701 -10.000 -0.850 1.00 77.75 188 TYR A N 1
ATOM 1498 C CA . TYR A 1 188 ? -23.724 -10.747 -0.130 1.00 77.75 188 TYR A CA 1
ATOM 1499 C C . TYR A 1 188 ? -24.727 -9.800 0.534 1.00 77.75 188 TYR A C 1
ATOM 1501 O O . TYR A 1 188 ? -24.367 -8.783 1.136 1.00 77.75 188 TYR A O 1
ATOM 1509 N N . ARG A 1 189 ? -26.009 -10.153 0.441 1.00 77.06 189 ARG A N 1
ATOM 1510 C CA . ARG A 1 189 ? -27.112 -9.445 1.094 1.00 77.06 189 ARG A CA 1
ATOM 1511 C C . ARG A 1 189 ? -27.860 -10.408 1.999 1.00 77.06 189 ARG A C 1
ATOM 1513 O O . ARG A 1 189 ? -28.109 -11.545 1.616 1.00 77.06 189 ARG A O 1
ATOM 1520 N N . MET A 1 190 ? -28.241 -9.941 3.180 1.00 67.50 190 MET A N 1
ATOM 1521 C CA . MET A 1 190 ? -29.011 -10.709 4.154 1.00 67.50 190 MET A CA 1
ATOM 1522 C C . MET A 1 190 ? -30.091 -9.812 4.754 1.00 67.50 190 MET A C 1
ATOM 1524 O O . MET A 1 190 ? -29.812 -8.676 5.131 1.00 67.50 190 MET A O 1
ATOM 1528 N N . ALA A 1 191 ? -31.336 -10.301 4.796 1.00 67.88 191 ALA A N 1
ATOM 1529 C CA . ALA A 1 191 ? -32.496 -9.545 5.287 1.00 67.88 191 ALA A CA 1
ATOM 1530 C C . ALA A 1 191 ? -32.618 -8.126 4.673 1.00 67.88 191 ALA A C 1
ATOM 1532 O O . ALA A 1 191 ? -32.868 -7.147 5.371 1.00 67.88 191 ALA A O 1
ATOM 1533 N N . GLY A 1 192 ? -32.371 -8.000 3.362 1.00 68.56 192 GLY A N 1
ATOM 1534 C CA . GLY A 1 192 ? -32.450 -6.724 2.635 1.00 68.56 192 GLY A CA 1
ATOM 1535 C C . GLY A 1 192 ? -31.280 -5.754 2.860 1.00 68.56 192 GLY A C 1
ATOM 1536 O O . GLY A 1 192 ? -31.225 -4.726 2.195 1.00 68.56 192 GLY A O 1
ATOM 1537 N N . SER A 1 193 ? -30.321 -6.079 3.733 1.00 68.81 193 SER A N 1
ATOM 1538 C CA . SER A 1 193 ? -29.131 -5.261 4.003 1.00 68.81 193 SER A CA 1
ATOM 1539 C C . SER A 1 193 ? -27.870 -5.897 3.417 1.00 68.81 193 SER A C 1
ATOM 1541 O O . SER A 1 193 ? -27.715 -7.118 3.414 1.00 68.81 193 SER A O 1
ATOM 1543 N N . GLN A 1 194 ? -26.953 -5.075 2.909 1.00 76.38 194 GLN A N 1
ATOM 1544 C CA . GLN A 1 194 ? -25.649 -5.543 2.440 1.00 76.38 194 GLN A CA 1
ATOM 1545 C C . GLN A 1 194 ? -24.772 -5.947 3.630 1.00 76.38 194 GLN A C 1
ATOM 1547 O O . GLN A 1 194 ? -24.717 -5.231 4.631 1.00 76.38 194 GLN A O 1
ATOM 1552 N N . ILE A 1 195 ? -24.088 -7.089 3.530 1.00 80.31 195 ILE A N 1
ATOM 1553 C CA . ILE A 1 195 ? -23.146 -7.529 4.562 1.00 80.31 195 ILE A CA 1
ATOM 1554 C C . ILE A 1 195 ? -21.846 -6.740 4.394 1.00 80.31 195 ILE A C 1
ATOM 1556 O O . ILE A 1 195 ? -21.253 -6.727 3.309 1.00 80.31 195 ILE A O 1
ATOM 1560 N N . LEU A 1 196 ? -21.391 -6.109 5.477 1.00 82.88 196 LEU A N 1
ATOM 1561 C CA . LEU A 1 196 ? -20.066 -5.506 5.563 1.00 82.88 196 LEU A CA 1
ATOM 1562 C C . LEU A 1 196 ? -19.155 -6.415 6.384 1.00 82.88 196 LEU A C 1
ATOM 1564 O O . LEU A 1 196 ? -19.525 -6.858 7.470 1.00 82.88 196 LEU A O 1
ATOM 1568 N N . VAL A 1 197 ? -17.957 -6.662 5.868 1.00 85.62 197 VAL A N 1
ATOM 1569 C CA . VAL A 1 197 ? -16.882 -7.344 6.594 1.00 85.62 197 VAL A CA 1
ATOM 1570 C C . VAL A 1 197 ? -15.902 -6.285 7.059 1.00 85.62 197 VAL A C 1
ATOM 1572 O O . VAL A 1 197 ? -15.598 -5.360 6.314 1.00 85.62 197 VAL A O 1
ATOM 1575 N N . GLY A 1 198 ? -15.420 -6.394 8.291 1.00 86.12 198 GLY A N 1
ATOM 1576 C CA . GLY A 1 198 ? -14.521 -5.408 8.868 1.00 86.12 198 GLY A CA 1
ATOM 1577 C C . GLY A 1 198 ? -13.360 -6.036 9.611 1.00 86.12 198 GLY A C 1
ATOM 1578 O O . GLY A 1 198 ? -13.487 -7.129 10.158 1.00 86.12 198 GLY A O 1
ATOM 1579 N N . ILE A 1 199 ? -12.243 -5.318 9.661 1.00 87.06 199 ILE A N 1
ATOM 1580 C CA . ILE A 1 199 ? -11.121 -5.635 10.540 1.00 87.06 199 ILE A CA 1
ATOM 1581 C C . ILE A 1 199 ? -10.743 -4.402 11.348 1.00 87.06 199 ILE A C 1
ATOM 1583 O O . ILE A 1 199 ? -10.693 -3.294 10.811 1.00 87.06 199 ILE A O 1
ATOM 1587 N N . ALA A 1 200 ? -10.451 -4.611 12.627 1.00 88.06 200 ALA A N 1
ATOM 1588 C CA . ALA A 1 200 ? -9.951 -3.577 13.515 1.00 88.06 200 ALA A CA 1
ATOM 1589 C C . ALA A 1 200 ? -8.488 -3.840 13.888 1.00 88.06 200 ALA A C 1
ATOM 1591 O O . ALA A 1 200 ? -8.056 -4.994 13.986 1.00 88.06 200 ALA A O 1
ATOM 1592 N N . ARG A 1 201 ? -7.715 -2.765 14.064 1.00 87.06 201 ARG A N 1
ATOM 1593 C CA . ARG A 1 201 ? -6.306 -2.800 14.490 1.00 87.06 201 ARG A CA 1
ATOM 1594 C C . ARG A 1 201 ? -5.977 -1.581 15.343 1.00 87.06 201 ARG A C 1
ATOM 1596 O O . ARG A 1 201 ? -6.408 -0.482 15.008 1.00 87.06 201 ARG A O 1
ATOM 1603 N N . GLY A 1 202 ? -5.202 -1.766 16.408 1.00 86.94 202 GLY A N 1
ATOM 1604 C CA . GLY A 1 202 ? -4.615 -0.668 17.179 1.00 86.94 202 GLY A CA 1
ATOM 1605 C C . GLY A 1 202 ? -3.174 -0.398 16.754 1.00 86.94 202 GLY A C 1
ATOM 1606 O O . GLY A 1 202 ? -2.455 -1.344 16.429 1.00 86.94 202 GLY A O 1
ATOM 1607 N N . TYR A 1 203 ? -2.750 0.863 16.803 1.00 86.75 203 TYR A N 1
ATOM 1608 C CA . TYR A 1 203 ? -1.373 1.290 16.550 1.00 86.75 203 TYR A CA 1
ATOM 1609 C C . TYR A 1 203 ? -0.849 2.192 17.676 1.00 86.75 203 TYR A C 1
ATOM 1611 O O . TYR A 1 203 ? -1.570 3.084 18.109 1.00 86.75 203 TYR A O 1
ATOM 1619 N N . ASP A 1 204 ? 0.378 1.981 18.153 1.00 86.19 204 ASP A N 1
ATOM 1620 C CA . ASP A 1 204 ? 1.026 2.736 19.252 1.00 86.19 204 ASP A CA 1
ATOM 1621 C C . ASP A 1 204 ? 2.289 3.491 18.814 1.00 86.19 204 ASP A C 1
ATOM 1623 O O . ASP A 1 204 ? 2.968 4.117 19.630 1.00 86.19 204 ASP A O 1
ATOM 1627 N N . GLY A 1 205 ? 2.627 3.435 17.527 1.00 81.81 205 GLY A N 1
ATOM 1628 C CA . GLY A 1 205 ? 3.812 4.091 17.006 1.00 81.81 205 GLY A CA 1
ATOM 1629 C C . GLY A 1 205 ? 3.874 4.086 15.491 1.00 81.81 205 GLY A C 1
ATOM 1630 O O . GLY A 1 205 ? 3.060 3.467 14.805 1.00 81.81 205 GLY A O 1
ATOM 1631 N N . ILE A 1 206 ? 4.894 4.761 14.967 1.00 79.19 206 ILE A N 1
ATOM 1632 C CA . ILE A 1 206 ? 5.257 4.720 13.552 1.00 79.19 206 ILE A CA 1
ATOM 1633 C C . ILE A 1 206 ? 6.722 4.307 13.458 1.00 79.19 206 ILE A C 1
ATOM 1635 O O . ILE A 1 206 ? 7.617 4.983 13.960 1.00 79.19 206 ILE A O 1
ATOM 1639 N N . GLN A 1 207 ? 6.965 3.184 12.797 1.00 69.94 207 GLN A N 1
ATOM 1640 C CA . GLN A 1 207 ? 8.286 2.719 12.420 1.00 69.94 207 GLN A CA 1
ATOM 1641 C C . GLN A 1 207 ? 8.679 3.318 11.067 1.00 69.94 207 GLN A C 1
ATOM 1643 O O . GLN A 1 207 ? 7.868 3.422 10.142 1.00 69.94 207 GLN A O 1
ATOM 1648 N N . TRP A 1 208 ? 9.947 3.718 10.952 1.00 64.56 208 TRP A N 1
ATOM 1649 C CA . TRP A 1 208 ? 10.527 4.261 9.716 1.00 64.56 208 TRP A CA 1
ATOM 1650 C C . TRP A 1 208 ? 9.808 5.507 9.162 1.00 64.56 208 TRP A C 1
ATOM 1652 O O . TRP A 1 208 ? 9.887 5.791 7.971 1.00 64.56 208 TRP A O 1
ATOM 1662 N N . GLY A 1 209 ? 9.081 6.241 10.012 1.00 64.62 209 GLY A N 1
ATOM 1663 C CA . GLY A 1 209 ? 8.374 7.480 9.655 1.00 64.62 209 GLY A CA 1
ATOM 1664 C C . GLY A 1 209 ? 7.135 7.314 8.764 1.00 64.62 209 GLY A C 1
ATOM 1665 O O . GLY A 1 209 ? 6.482 8.308 8.465 1.00 64.62 209 GLY A O 1
ATOM 1666 N N . LEU A 1 210 ? 6.798 6.089 8.344 1.00 68.12 210 LEU A N 1
ATOM 1667 C CA . LEU A 1 210 ? 5.722 5.819 7.377 1.00 68.12 210 LEU A CA 1
ATOM 1668 C C . LEU A 1 210 ? 4.837 4.617 7.738 1.00 68.12 210 LEU A C 1
ATOM 1670 O O . LEU A 1 210 ? 3.678 4.571 7.332 1.00 68.12 210 LEU A O 1
ATOM 1674 N N . LEU A 1 211 ? 5.363 3.622 8.458 1.00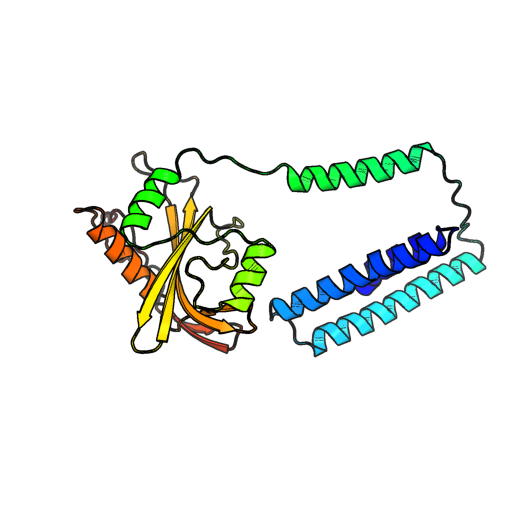 71.81 211 LEU A N 1
ATOM 1675 C CA . LEU A 1 211 ? 4.653 2.372 8.737 1.00 71.81 211 LEU A CA 1
ATOM 1676 C C . LEU A 1 211 ? 4.175 2.335 10.183 1.00 71.81 211 LEU A C 1
ATOM 1678 O O . LEU A 1 211 ? 4.973 2.421 11.107 1.00 71.81 211 LEU A O 1
ATOM 1682 N N . HIS A 1 212 ? 2.877 2.156 10.391 1.00 80.69 212 HIS A N 1
ATOM 1683 C CA . HIS A 1 212 ? 2.307 2.075 11.733 1.00 80.69 212 HIS A CA 1
ATOM 1684 C C . HIS A 1 212 ? 2.736 0.782 12.450 1.00 80.69 212 HIS A C 1
ATOM 1686 O O . HIS A 1 212 ? 2.653 -0.310 11.881 1.00 80.69 212 HIS A O 1
ATOM 1692 N N . HIS A 1 213 ? 3.169 0.900 13.706 1.00 82.62 213 HIS A N 1
ATOM 1693 C CA . HIS A 1 213 ? 3.466 -0.231 14.582 1.00 82.62 213 HIS A CA 1
ATOM 1694 C C . HIS A 1 213 ? 2.168 -0.766 15.184 1.00 82.62 213 HIS A C 1
ATOM 1696 O O . HIS A 1 213 ? 1.405 -0.003 15.771 1.00 82.62 213 HIS A O 1
ATOM 1702 N N . ILE A 1 214 ? 1.881 -2.053 14.981 1.00 83.62 214 ILE A N 1
ATOM 1703 C CA . ILE A 1 214 ? 0.618 -2.671 15.407 1.00 83.62 214 ILE A CA 1
ATOM 1704 C C . ILE A 1 214 ? 0.721 -3.080 16.877 1.00 83.62 214 ILE A C 1
ATOM 1706 O O . ILE A 1 214 ? 1.689 -3.738 17.261 1.00 83.62 214 ILE A O 1
ATOM 1710 N N . LEU A 1 215 ? -0.316 -2.782 17.666 1.00 83.94 215 LEU A N 1
ATOM 1711 C CA . LEU A 1 215 ? -0.413 -3.241 19.050 1.00 83.94 215 LEU A CA 1
ATOM 1712 C C . LEU A 1 215 ? -0.331 -4.780 19.156 1.00 83.94 215 LEU A C 1
ATOM 1714 O O . LEU A 1 215 ? -0.826 -5.498 18.277 1.00 83.94 215 LEU A O 1
ATOM 1718 N N . PRO A 1 216 ? 0.205 -5.303 20.275 1.00 83.38 216 PRO A N 1
ATOM 1719 C CA . PRO A 1 216 ? 0.206 -6.739 20.541 1.00 83.38 216 PRO A CA 1
ATOM 1720 C C . PRO A 1 216 ? -1.191 -7.349 20.706 1.00 83.38 216 PRO A C 1
ATOM 1722 O O . PRO A 1 216 ? -1.409 -8.479 20.280 1.00 83.38 216 PRO A O 1
ATOM 1725 N N . ASP A 1 217 ? -2.132 -6.621 21.312 1.00 82.88 217 ASP A N 1
ATOM 1726 C CA . ASP A 1 217 ? -3.532 -7.047 21.412 1.00 82.88 217 ASP A CA 1
ATOM 1727 C C . ASP A 1 217 ? -4.277 -6.644 20.137 1.00 82.88 217 ASP A C 1
ATOM 1729 O O . ASP A 1 217 ? -4.587 -5.469 19.911 1.00 82.88 217 ASP A O 1
ATOM 1733 N N . VAL A 1 218 ? -4.516 -7.637 19.285 1.00 81.00 218 VAL A N 1
ATOM 1734 C CA . VAL A 1 218 ? -5.093 -7.446 17.955 1.00 81.00 218 VAL A CA 1
ATOM 1735 C C . VAL A 1 218 ? -6.590 -7.137 18.026 1.00 81.00 218 VAL A C 1
ATOM 1737 O O . VAL A 1 218 ? -7.119 -6.456 17.142 1.00 81.00 218 VAL A O 1
ATOM 1740 N N . ASP A 1 219 ? -7.264 -7.599 19.079 1.00 83.69 219 ASP A N 1
ATOM 1741 C CA . ASP A 1 219 ? -8.721 -7.572 19.195 1.00 83.69 219 ASP A CA 1
ATOM 1742 C C . ASP A 1 219 ? -9.236 -6.374 20.004 1.00 83.69 219 ASP A C 1
ATOM 1744 O O . ASP A 1 219 ? -10.397 -5.991 19.856 1.00 83.69 219 ASP A O 1
ATOM 1748 N N . ALA A 1 220 ? -8.378 -5.711 20.788 1.00 85.12 220 ALA A N 1
ATOM 1749 C CA . ALA A 1 220 ? -8.743 -4.527 21.575 1.00 85.12 220 ALA A CA 1
ATOM 1750 C C . ALA A 1 220 ? -9.426 -3.423 20.743 1.00 85.12 220 ALA A C 1
ATOM 1752 O O . ALA A 1 220 ? -10.387 -2.793 21.187 1.00 85.12 220 ALA A O 1
ATOM 1753 N N . ALA A 1 221 ? -8.958 -3.188 19.513 1.00 85.06 221 ALA A N 1
ATOM 1754 C CA . ALA A 1 221 ? -9.565 -2.198 18.622 1.00 85.06 221 ALA A CA 1
ATOM 1755 C C . ALA A 1 221 ? -10.973 -2.610 18.153 1.00 85.06 221 ALA A C 1
ATOM 1757 O O . ALA A 1 221 ? -11.821 -1.743 17.932 1.00 85.06 221 ALA A O 1
ATOM 1758 N N . ALA A 1 222 ? -11.233 -3.915 18.013 1.00 84.88 222 ALA A N 1
ATOM 1759 C CA . ALA A 1 222 ? -12.555 -4.421 17.660 1.00 84.88 222 ALA A CA 1
ATOM 1760 C C . ALA A 1 222 ? -13.534 -4.202 18.818 1.00 84.88 222 ALA A C 1
ATOM 1762 O O . ALA A 1 222 ? -14.628 -3.692 18.589 1.00 84.88 222 ALA A O 1
ATOM 1763 N N . ASP A 1 223 ? -13.123 -4.493 20.056 1.00 85.44 223 ASP A N 1
ATOM 1764 C CA . ASP A 1 223 ? -13.950 -4.281 21.252 1.00 85.44 223 ASP A CA 1
ATOM 1765 C C . ASP A 1 223 ? -14.428 -2.823 21.361 1.00 85.44 223 ASP A C 1
ATOM 1767 O O . ASP A 1 223 ? -15.626 -2.564 21.502 1.00 85.44 223 ASP A O 1
ATOM 1771 N N . LEU A 1 224 ? -13.506 -1.871 21.189 1.00 83.38 224 LEU A N 1
ATOM 1772 C CA . LEU A 1 224 ? -13.786 -0.431 21.223 1.00 83.38 224 LEU A CA 1
ATOM 1773 C C . LEU A 1 224 ? -14.777 0.017 20.144 1.00 83.38 224 LEU A C 1
ATOM 1775 O O . LEU A 1 224 ? -15.603 0.907 20.364 1.00 83.38 224 LEU A O 1
ATOM 1779 N N . PHE A 1 225 ? -14.698 -0.578 18.956 1.00 84.00 225 PHE A N 1
ATOM 1780 C CA . PHE A 1 225 ? -15.636 -0.279 17.882 1.00 84.00 225 PHE A CA 1
ATOM 1781 C C . PHE A 1 225 ? -17.025 -0.842 18.150 1.00 84.00 225 PHE A C 1
ATOM 1783 O O . PHE A 1 225 ? -18.022 -0.148 17.947 1.00 84.00 225 PHE A O 1
ATOM 1790 N N . ILE A 1 226 ? -17.106 -2.084 18.627 1.00 82.88 226 ILE A N 1
ATOM 1791 C CA . ILE A 1 226 ? -18.382 -2.705 18.984 1.00 82.88 226 ILE A CA 1
ATOM 1792 C C . ILE A 1 226 ? -19.061 -1.909 20.103 1.00 82.88 226 ILE A C 1
ATOM 1794 O O . ILE A 1 226 ? -20.271 -1.686 20.049 1.00 82.88 226 ILE A O 1
ATOM 1798 N N . GLU A 1 227 ? -18.299 -1.431 21.085 1.00 82.00 227 GLU A N 1
ATOM 1799 C CA . GLU A 1 227 ? -18.798 -0.549 22.140 1.00 82.00 227 GLU A CA 1
ATOM 1800 C C . GLU A 1 227 ? -19.313 0.789 21.585 1.00 82.00 227 GLU A C 1
ATOM 1802 O O . GLU A 1 227 ? -20.433 1.200 21.894 1.00 82.00 227 GLU A O 1
ATOM 1807 N N . ALA A 1 228 ? -18.560 1.427 20.683 1.00 78.94 228 ALA A N 1
ATOM 1808 C CA . ALA A 1 228 ? -18.992 2.654 20.014 1.00 78.94 228 ALA A CA 1
ATOM 1809 C C . ALA A 1 228 ? -20.308 2.461 19.234 1.00 78.94 228 ALA A C 1
ATOM 1811 O O . ALA A 1 228 ? -21.210 3.297 19.314 1.00 78.94 228 ALA A O 1
ATOM 1812 N N . LEU A 1 229 ? -20.461 1.333 18.532 1.00 77.12 229 LEU A N 1
ATOM 1813 C CA . LEU A 1 229 ? -21.688 1.003 17.804 1.00 77.12 229 LEU A CA 1
ATOM 1814 C C . LEU A 1 229 ? -22.888 0.753 18.726 1.00 77.12 229 LEU A C 1
ATOM 1816 O O . LEU A 1 229 ? -24.005 1.148 18.383 1.00 77.12 229 LEU A O 1
ATOM 1820 N N . LYS A 1 230 ? -22.679 0.111 19.884 1.00 76.31 230 LYS A N 1
ATOM 1821 C CA . LYS A 1 230 ? -23.731 -0.096 20.895 1.00 76.31 230 LYS A CA 1
ATOM 1822 C C . LYS A 1 230 ? -24.237 1.227 21.461 1.00 76.31 230 LYS A C 1
ATOM 1824 O O . LYS A 1 230 ? -25.443 1.386 21.639 1.00 76.31 230 LYS A O 1
ATOM 1829 N N . ASN A 1 231 ? -23.323 2.164 21.703 1.00 71.94 231 ASN A N 1
ATOM 1830 C CA . ASN A 1 231 ? -23.644 3.469 22.273 1.00 71.94 231 ASN A CA 1
ATOM 1831 C C . ASN A 1 231 ? -24.331 4.392 21.251 1.00 71.94 231 ASN A C 1
ATOM 1833 O O . ASN A 1 231 ? -25.266 5.101 21.613 1.00 71.94 231 ASN A O 1
ATOM 1837 N N . GLY A 1 232 ? -23.925 4.345 19.975 1.00 63.53 232 GLY A N 1
ATOM 1838 C CA . GLY A 1 232 ? -24.489 5.187 18.910 1.00 63.53 232 GLY A CA 1
ATOM 1839 C C . GLY A 1 232 ? -25.868 4.754 18.393 1.00 63.53 232 GLY A C 1
ATOM 1840 O O . GLY A 1 232 ? -26.644 5.585 17.929 1.00 63.53 232 GLY A O 1
ATOM 1841 N N . ARG A 1 233 ? -26.224 3.464 18.479 1.00 60.41 233 ARG A N 1
ATOM 1842 C CA . ARG A 1 233 ? -27.572 2.967 18.141 1.00 60.41 233 ARG A CA 1
ATOM 1843 C C . ARG A 1 233 ? -28.077 2.027 19.231 1.00 60.41 233 ARG A C 1
ATOM 1845 O O . ARG A 1 233 ? -27.820 0.822 19.185 1.00 60.41 233 ARG A O 1
ATOM 1852 N N . LYS A 1 234 ? -28.833 2.581 20.189 1.00 51.59 234 LYS A N 1
ATOM 1853 C CA . LYS A 1 234 ? -29.542 1.819 21.233 1.00 51.59 234 LYS A CA 1
ATOM 1854 C C . LYS A 1 234 ? -30.267 0.616 20.605 1.00 51.59 234 LYS A C 1
ATOM 1856 O O . LYS A 1 234 ? -31.191 0.796 19.819 1.00 51.59 234 LYS A O 1
ATOM 1861 N N . GLY A 1 235 ? -29.849 -0.606 20.952 1.00 54.91 235 GLY A N 1
ATOM 1862 C CA . GLY A 1 235 ? -30.604 -1.835 20.659 1.00 54.91 235 GLY A CA 1
ATOM 1863 C C . GLY A 1 235 ? -29.983 -2.854 19.692 1.00 54.91 235 GLY A C 1
ATOM 1864 O O . GLY A 1 235 ? -30.602 -3.892 19.456 1.00 54.91 235 GLY A O 1
ATOM 1865 N N . ARG A 1 236 ? -28.773 -2.651 19.146 1.00 63.84 236 ARG A N 1
ATOM 1866 C CA . ARG A 1 236 ? -28.111 -3.704 18.342 1.00 63.84 236 ARG A CA 1
ATOM 1867 C C . ARG A 1 236 ? -27.550 -4.820 19.233 1.00 63.84 236 ARG A C 1
ATOM 1869 O O . ARG A 1 236 ? -26.600 -4.612 19.983 1.00 63.84 236 ARG A O 1
ATOM 1876 N N . ARG A 1 237 ? -28.116 -6.029 19.124 1.00 65.69 237 ARG A N 1
ATOM 1877 C CA . ARG A 1 237 ? -27.576 -7.240 19.767 1.00 65.69 237 ARG A CA 1
ATOM 1878 C C . ARG A 1 237 ? -26.269 -7.647 19.083 1.00 65.69 237 ARG A C 1
ATOM 1880 O O . ARG A 1 237 ? -26.278 -7.965 17.896 1.00 65.69 237 ARG A O 1
ATOM 1887 N N . SER A 1 238 ? -25.175 -7.658 19.838 1.00 72.31 238 SER A N 1
ATOM 1888 C CA . SER A 1 238 ? -23.887 -8.239 19.441 1.00 72.31 238 SER A CA 1
ATOM 1889 C C . SER A 1 238 ? -23.677 -9.554 20.186 1.00 72.31 238 SER A C 1
ATOM 1891 O O . SER A 1 238 ? -23.956 -9.600 21.384 1.00 72.31 238 SER A O 1
ATOM 1893 N N . CYS A 1 239 ? -23.105 -10.560 19.542 1.00 79.75 239 CYS A N 1
ATOM 1894 C CA . CYS A 1 239 ? -22.534 -11.718 20.233 1.00 79.75 239 CYS A CA 1
ATOM 1895 C C . CYS A 1 239 ? -21.095 -11.943 19.771 1.00 79.75 239 CYS A C 1
ATOM 1897 O O . CYS A 1 239 ? -20.652 -11.298 18.823 1.00 79.75 239 CYS A O 1
ATOM 1899 N N . ARG A 1 240 ? -20.368 -12.812 20.473 1.00 81.81 240 ARG A N 1
ATOM 1900 C CA . ARG A 1 240 ? -19.061 -13.316 20.048 1.00 81.81 240 ARG A CA 1
ATOM 1901 C C . ARG A 1 240 ? -19.244 -14.753 19.597 1.00 81.81 240 ARG A C 1
ATOM 1903 O O . ARG A 1 240 ? -19.899 -15.523 20.294 1.00 81.81 240 ARG A O 1
ATOM 1910 N N . LEU A 1 241 ? -18.685 -15.091 18.446 1.00 81.75 241 LEU A N 1
ATOM 1911 C CA . LEU A 1 241 ? -18.644 -16.455 17.937 1.00 81.75 241 LEU A CA 1
ATOM 1912 C C . LEU A 1 241 ? -17.179 -16.889 17.841 1.00 81.75 241 LEU A C 1
ATOM 1914 O O . LEU A 1 241 ? -16.410 -16.190 17.178 1.00 81.75 241 LEU A O 1
ATOM 1918 N N . PRO A 1 242 ? -16.770 -18.003 18.467 1.00 82.88 242 PRO A N 1
ATOM 1919 C CA . PRO A 1 242 ? -15.445 -18.559 18.229 1.00 82.88 242 PRO A CA 1
ATOM 1920 C C . PRO A 1 242 ? -15.378 -19.049 16.777 1.00 82.88 242 PRO A C 1
ATOM 1922 O O . PRO A 1 242 ? -16.229 -19.825 16.346 1.00 82.88 242 PRO A O 1
ATOM 1925 N N . LEU A 1 243 ? -14.405 -18.557 16.007 1.00 82.62 243 LEU A N 1
ATOM 1926 C CA . LEU A 1 243 ? -14.195 -18.951 14.609 1.00 82.62 243 LEU A CA 1
ATOM 1927 C C . LEU A 1 243 ? -12.932 -19.801 14.460 1.00 82.62 243 LEU A C 1
ATOM 1929 O O . LEU A 1 243 ? -12.924 -20.775 13.715 1.00 82.62 243 LEU A O 1
ATOM 1933 N N . VAL A 1 244 ? -11.866 -19.409 15.156 1.00 86.56 244 VAL A N 1
ATOM 1934 C CA . VAL A 1 244 ? -10.556 -20.066 15.139 1.00 86.56 244 VAL A CA 1
ATOM 1935 C C . VAL A 1 244 ? -10.028 -20.117 16.569 1.00 86.56 244 VAL A C 1
ATOM 1937 O O . VAL A 1 244 ? -10.394 -19.284 17.397 1.00 86.56 244 VAL A O 1
ATOM 1940 N N . GLU A 1 245 ? -9.169 -21.086 16.869 1.00 85.81 245 GLU A N 1
ATOM 1941 C CA . GLU A 1 245 ? -8.475 -21.134 18.154 1.00 85.81 245 GLU A CA 1
ATOM 1942 C C . GLU A 1 245 ? -7.603 -19.881 18.378 1.00 85.81 245 GLU A C 1
ATOM 1944 O O . GLU A 1 245 ? -7.085 -19.309 17.411 1.00 85.81 245 GLU A O 1
ATOM 1949 N N . PRO A 1 246 ? -7.413 -19.442 19.635 1.00 87.62 246 PRO A N 1
ATOM 1950 C CA . PRO A 1 246 ? -6.533 -18.324 19.948 1.00 87.62 246 PRO A CA 1
ATOM 1951 C C . PRO A 1 246 ? -5.087 -18.580 19.510 1.00 87.62 246 PRO A C 1
ATOM 1953 O O . PRO A 1 246 ? -4.517 -19.636 19.780 1.00 87.62 246 PRO A O 1
ATOM 1956 N N . VAL A 1 247 ? -4.459 -17.581 18.889 1.00 85.44 247 VAL A N 1
ATOM 1957 C CA . VAL A 1 247 ? -3.090 -17.673 18.365 1.00 85.44 247 VAL A CA 1
ATOM 1958 C C . VAL A 1 247 ? -2.213 -16.576 18.954 1.00 85.44 247 VAL A C 1
ATOM 1960 O O . VAL A 1 247 ? -2.567 -15.395 18.957 1.00 85.44 247 VAL A O 1
ATOM 1963 N N . ILE A 1 248 ? -1.017 -16.969 19.392 1.00 87.94 248 ILE A N 1
ATOM 1964 C CA . ILE A 1 248 ? 0.094 -16.066 19.702 1.00 87.94 248 ILE A CA 1
ATOM 1965 C C . ILE A 1 248 ? 1.119 -16.187 18.577 1.00 87.94 248 ILE A C 1
ATOM 1967 O O . ILE A 1 248 ? 1.509 -17.291 18.200 1.00 87.94 248 ILE A O 1
ATOM 1971 N N . GLY A 1 249 ? 1.591 -15.059 18.057 1.00 85.88 249 GLY A N 1
ATOM 1972 C CA . GLY A 1 249 ? 2.564 -15.047 16.972 1.00 85.88 249 GLY A CA 1
ATOM 1973 C C . GLY A 1 249 ? 3.508 -13.856 17.014 1.00 85.88 249 GLY A C 1
ATOM 1974 O O . GLY A 1 249 ? 3.561 -13.090 17.981 1.00 85.88 249 GLY A O 1
ATOM 1975 N N . ARG A 1 250 ? 4.287 -13.706 15.940 1.00 79.56 250 ARG A N 1
ATOM 1976 C CA . ARG A 1 250 ? 5.103 -12.517 15.686 1.00 79.56 250 ARG A CA 1
ATOM 1977 C C . ARG A 1 250 ? 4.767 -11.930 14.326 1.00 79.56 250 ARG A C 1
ATOM 1979 O O . ARG A 1 250 ? 4.571 -12.663 13.361 1.00 79.56 250 ARG A O 1
ATOM 1986 N N . TYR A 1 251 ? 4.712 -10.609 14.260 1.00 74.75 251 TYR A N 1
ATOM 1987 C CA . TYR A 1 251 ? 4.649 -9.872 13.011 1.00 74.75 251 TYR A CA 1
ATOM 1988 C C . TYR A 1 251 ? 5.956 -10.042 12.234 1.00 74.75 251 TYR A C 1
ATOM 1990 O O . TYR A 1 251 ? 7.019 -10.256 12.818 1.00 74.75 251 TYR A O 1
ATOM 1998 N N . LEU A 1 252 ? 5.883 -9.843 10.918 1.00 64.62 252 LEU A N 1
ATOM 1999 C CA . LEU A 1 252 ? 7.050 -9.809 10.027 1.00 64.62 252 LEU A CA 1
ATOM 2000 C C . LEU A 1 252 ? 8.131 -8.822 10.511 1.00 64.62 252 LEU A C 1
ATOM 2002 O O . LEU A 1 252 ? 9.315 -9.086 10.356 1.00 64.62 252 LEU A O 1
ATOM 2006 N N . MET A 1 253 ? 7.727 -7.731 11.174 1.00 66.44 253 MET A N 1
ATOM 2007 C CA . MET A 1 253 ? 8.620 -6.709 11.742 1.00 66.44 253 MET A CA 1
ATOM 2008 C C . MET A 1 253 ? 9.100 -7.021 13.177 1.00 66.44 253 MET A C 1
ATOM 2010 O O . MET A 1 253 ? 9.560 -6.131 13.888 1.00 66.44 253 MET A O 1
ATOM 2014 N N . GLY A 1 254 ? 8.959 -8.266 13.644 1.00 68.81 254 GLY A N 1
ATOM 2015 C CA . GLY A 1 254 ? 9.524 -8.758 14.909 1.00 68.81 254 GLY A CA 1
ATOM 2016 C C . GLY A 1 254 ? 8.668 -8.565 16.170 1.00 68.81 254 GLY A C 1
ATOM 2017 O O . GLY A 1 254 ? 8.912 -9.249 17.167 1.00 68.81 254 GLY A O 1
ATOM 2018 N N . GLY A 1 255 ? 7.648 -7.698 16.141 1.00 77.94 255 GLY A N 1
ATOM 2019 C CA . GLY A 1 255 ? 6.707 -7.503 17.257 1.00 77.94 255 GLY A CA 1
ATOM 2020 C C . GLY A 1 255 ? 5.862 -8.751 17.546 1.00 77.94 255 GLY A C 1
ATOM 2021 O O . GLY A 1 255 ? 5.610 -9.543 16.643 1.00 77.94 255 GLY A O 1
ATOM 2022 N N . ARG A 1 256 ? 5.421 -8.952 18.793 1.00 84.62 256 ARG A N 1
ATOM 2023 C CA . ARG A 1 256 ? 4.526 -10.067 19.170 1.00 84.62 256 ARG A CA 1
ATOM 2024 C C . ARG A 1 256 ? 3.065 -9.663 19.017 1.00 84.62 256 ARG A C 1
ATOM 2026 O O . ARG A 1 256 ? 2.742 -8.497 19.210 1.00 84.62 256 ARG A O 1
ATOM 2033 N N . PHE A 1 257 ? 2.202 -10.632 18.737 1.00 86.19 257 PHE A N 1
ATOM 2034 C CA . PHE A 1 257 ? 0.759 -10.422 18.707 1.00 86.19 257 PHE A CA 1
ATOM 2035 C C . PHE A 1 257 ? -0.005 -11.572 19.353 1.00 86.19 257 PHE A C 1
ATOM 2037 O O . PHE A 1 257 ? 0.483 -12.703 19.403 1.00 86.19 257 PHE A O 1
ATOM 2044 N N . PHE A 1 258 ? -1.214 -11.266 19.807 1.00 84.69 258 PHE A N 1
ATOM 2045 C CA . PHE A 1 258 ? -2.207 -12.213 20.286 1.00 84.69 258 PHE A CA 1
ATOM 2046 C C . PHE A 1 258 ? -3.553 -11.920 19.623 1.00 84.69 258 PHE A C 1
ATOM 2048 O O . PHE A 1 258 ? -3.984 -10.767 19.586 1.00 84.69 258 PHE A O 1
ATOM 2055 N N . ALA A 1 259 ? -4.196 -12.964 19.103 1.00 84.38 259 ALA A N 1
ATOM 2056 C CA . ALA A 1 259 ? -5.538 -12.910 18.539 1.00 84.38 259 ALA A CA 1
ATOM 2057 C C . ALA A 1 259 ? -6.400 -14.025 19.142 1.00 84.38 259 ALA A C 1
ATOM 2059 O O . ALA A 1 259 ? -5.977 -15.178 19.193 1.00 84.38 259 ALA A O 1
ATOM 2060 N N . ARG A 1 260 ? -7.618 -13.690 19.565 1.00 82.56 260 ARG A N 1
ATOM 2061 C CA . ARG A 1 260 ? -8.583 -14.606 20.192 1.00 82.56 260 ARG A CA 1
ATOM 2062 C C . ARG A 1 260 ? -9.314 -15.500 19.192 1.00 82.56 260 ARG A C 1
ATOM 2064 O O . ARG A 1 260 ? -9.905 -16.487 19.605 1.00 82.56 260 ARG A O 1
ATOM 2071 N N . GLY A 1 261 ? -9.289 -15.153 17.902 1.00 80.25 261 GLY A N 1
ATOM 2072 C CA . GLY A 1 261 ? -9.964 -15.925 16.852 1.00 80.25 261 GLY A CA 1
ATOM 2073 C C . GLY A 1 261 ? -11.495 -15.816 16.887 1.00 80.25 261 GLY A C 1
ATOM 2074 O O . GLY A 1 261 ? -12.197 -16.709 16.415 1.00 80.25 261 GLY A O 1
ATOM 2075 N N . GLU A 1 262 ? -12.026 -14.726 17.444 1.00 84.69 262 GLU A N 1
ATOM 2076 C CA . GLU A 1 262 ? -13.465 -14.487 17.597 1.00 84.69 262 GLU A CA 1
ATOM 2077 C C . GLU A 1 262 ? -14.032 -13.625 16.456 1.00 84.69 262 GLU A C 1
ATOM 2079 O O . GLU A 1 262 ? -13.373 -12.726 15.932 1.00 84.69 262 GLU A O 1
ATOM 2084 N N . LEU A 1 263 ? -15.296 -13.859 16.104 1.00 83.12 263 LEU A N 1
ATOM 2085 C CA . LEU A 1 263 ? -16.063 -13.073 15.141 1.00 83.12 263 LEU A CA 1
ATOM 2086 C C . LEU A 1 263 ? -17.228 -12.351 15.830 1.00 83.12 263 LEU A C 1
ATOM 2088 O O . LEU A 1 263 ? -17.890 -12.897 16.715 1.00 83.12 263 LEU A O 1
ATOM 2092 N N . TRP A 1 264 ? -17.501 -11.122 15.386 1.00 78.62 264 TRP A N 1
ATOM 2093 C CA . TRP A 1 264 ? -18.543 -10.248 15.930 1.00 78.62 264 TRP A CA 1
ATOM 2094 C C . TRP A 1 264 ? -19.687 -10.032 14.927 1.00 78.62 264 TRP A C 1
ATOM 2096 O O . TRP A 1 264 ? -19.672 -9.048 14.182 1.00 78.62 264 TRP A O 1
ATOM 2106 N N . PRO A 1 265 ? -20.702 -10.915 14.874 1.00 77.00 265 PRO A N 1
ATOM 2107 C CA . PRO A 1 265 ? -21.869 -10.691 14.028 1.00 77.00 265 PRO A CA 1
ATOM 2108 C C . PRO A 1 265 ? -22.738 -9.540 14.566 1.00 77.00 265 PRO A C 1
ATOM 2110 O O . PRO A 1 265 ? -23.071 -9.470 15.755 1.00 77.00 265 PRO A O 1
ATOM 2113 N N . LEU A 1 266 ? -23.142 -8.643 13.664 1.00 72.88 266 LEU A N 1
ATOM 2114 C CA . LEU A 1 266 ? -24.039 -7.521 13.941 1.00 72.88 266 LEU A CA 1
ATOM 2115 C C . LEU A 1 266 ? -25.126 -7.445 12.854 1.00 72.88 266 LEU A C 1
ATOM 2117 O O . LEU A 1 266 ? -24.847 -6.942 11.765 1.00 72.88 266 LEU A O 1
ATOM 2121 N N . PRO A 1 267 ? -26.374 -7.873 13.126 1.00 70.88 267 PRO A N 1
ATOM 2122 C CA . PRO A 1 267 ? -26.906 -8.388 14.394 1.00 70.88 267 PRO A CA 1
ATOM 2123 C C . PRO A 1 267 ? -26.426 -9.812 14.720 1.00 70.88 267 PRO A C 1
ATOM 2125 O O . PRO A 1 267 ? -26.029 -10.558 13.829 1.00 70.88 267 PRO A O 1
ATOM 2128 N N . CYS A 1 268 ? -26.498 -10.201 15.996 1.00 71.44 268 CYS A N 1
ATOM 2129 C CA . CYS A 1 268 ? -26.215 -11.575 16.411 1.00 71.44 268 CYS A CA 1
ATOM 2130 C C . CYS A 1 268 ? -27.119 -12.571 15.665 1.00 71.44 268 CYS A C 1
ATOM 2132 O O . CYS A 1 268 ? -28.348 -12.497 15.761 1.00 71.44 268 CYS A O 1
ATOM 2134 N N . LEU A 1 269 ? -26.503 -13.495 14.929 1.00 66.38 269 LEU A N 1
ATOM 2135 C CA . LEU A 1 269 ? -27.200 -14.600 14.281 1.00 66.38 269 LEU A CA 1
ATOM 2136 C C . LEU A 1 269 ? -27.648 -15.577 15.376 1.00 66.38 269 LEU A C 1
ATOM 2138 O O . LEU A 1 269 ? -26.826 -15.986 16.194 1.00 66.38 269 LEU A O 1
ATOM 2142 N N . ARG A 1 270 ? -28.941 -15.938 15.429 1.00 56.34 270 ARG A N 1
ATOM 2143 C CA . ARG A 1 270 ? -29.378 -17.057 16.279 1.00 56.34 270 ARG A CA 1
ATOM 2144 C C . ARG A 1 270 ? -28.615 -18.294 15.819 1.00 56.34 270 ARG A C 1
ATOM 2146 O O . ARG A 1 270 ? -28.703 -18.641 14.642 1.00 56.34 270 ARG A O 1
ATOM 2153 N N . GLN A 1 271 ? -27.886 -18.934 16.729 1.00 48.62 271 GLN A N 1
ATOM 2154 C CA . GLN A 1 271 ? -27.426 -20.300 16.511 1.00 48.62 271 GLN A CA 1
ATOM 2155 C C . GLN A 1 271 ? -28.676 -21.146 16.254 1.00 48.62 271 GLN A C 1
ATOM 2157 O O . GLN A 1 271 ? -29.547 -21.239 17.114 1.00 48.62 271 GLN A O 1
ATOM 2162 N N . HIS A 1 272 ? -28.812 -21.674 15.040 1.00 42.28 272 HIS A N 1
ATOM 2163 C CA . HIS A 1 272 ? -29.648 -22.846 14.848 1.00 42.28 272 HIS A CA 1
ATOM 2164 C C . HIS A 1 272 ? -28.920 -23.978 15.568 1.00 42.28 272 HIS A C 1
ATOM 2166 O O . HIS A 1 272 ? -27.763 -24.245 15.240 1.00 42.28 272 HIS A O 1
ATOM 2172 N N . ASP A 1 273 ? -29.576 -24.563 16.570 1.00 36.72 273 ASP A N 1
ATOM 2173 C CA . ASP A 1 273 ? -29.154 -25.804 17.211 1.00 36.72 273 ASP A CA 1
ATOM 2174 C C . ASP A 1 273 ? -28.763 -26.810 16.122 1.00 36.72 273 ASP A C 1
ATOM 2176 O O . ASP A 1 273 ? -29.602 -27.235 15.326 1.00 36.72 273 ASP A O 1
ATOM 2180 N N . GLN A 1 274 ? -27.475 -27.149 16.053 1.00 32.56 274 GLN A N 1
ATOM 2181 C CA . GLN A 1 274 ? -27.059 -28.395 15.427 1.00 32.56 274 GLN A CA 1
ATOM 2182 C C . GLN A 1 274 ? -27.371 -29.503 16.433 1.00 32.56 274 GLN A C 1
ATOM 2184 O O . GLN A 1 274 ? -26.608 -29.723 17.373 1.00 32.56 274 GLN A O 1
ATOM 2189 N N . GLN A 1 275 ? -28.540 -30.122 16.260 1.00 32.38 275 GLN A N 1
ATOM 2190 C CA . GLN A 1 275 ? -28.776 -31.516 16.638 1.00 32.38 275 GLN A CA 1
ATOM 2191 C C . GLN A 1 275 ? -28.271 -32.428 15.523 1.00 32.38 275 GLN A C 1
ATOM 2193 O O . GLN A 1 275 ? -28.451 -32.055 14.339 1.00 32.38 275 GLN A O 1
#

Organism: NCBI:txid2795293

Sequence (275 aa):
MAVAFYGFLGYLLIRSAKQWKIRVNLFFLTCIPILLIGLSRIVLGVHYLSDVWSGYLVGTLWLIIGISLSEWLTARGRLDWQYRTEPGRRWLALGLGVAAAIWYLAFAILARDSEALLSSLREAGWYAADKVNLENMIRLVKQGMDCATAPLAPAFWNGRINDFALERPIQRGNSKVVATIRLWQTSYRMAGSQILVGIARGYDGIQWGLLHHILPDVDAAADLFIEALKNGRKGRRSCRLPLVEPVIGRYLMGGRFFARGELWPLPCLRQHDQQ

pLDDT: mean 76.04, std 12.2, range [32.38, 94.75]

InterPro domains:
  IPR000326 Phosphatidic acid phosphatase type 2/haloperoxidase [PF01569] (1-70)
  IPR025902 LssY-like C-terminal domain [PF14067] (110-263)
  IPR036938 Phosphatidic acid phosphatase type 2/haloperoxidase superfamily [SSF48317] (2-76)

Foldseek 3Di:
DLLQVLVLVLVLQLVLDPDPVSNVVSVCVSVVVSVVVLVVCVVVVVDDPVRSVVVNVVSVVNNVVSVVVVVVCVVVVVDDSPPPDDPVVVVVVVVVVVVVVCVVVVDDDDDDPPVVVQVLVVVLQKHWADDDDPVLLVVLLVCPLVDQRHHDDFDDDPNDTFPTKIWHWDDDPPFIKIKMKTKDFDPDDDPNHTDIDMAIWMFGGADPSGRTDTDQERCVSVVSVVVSVCVSDPDWDKDKDQQDDWDWDADSVGHIHIDRNIDIDTRDDPPPDPD